Protein AF-A0A7X3VYI8-F1 (afdb_monomer_lite)

Sequence (190 aa):
MIDTLAHEIGHLRQDLINPDQHSAALYDPLLLALLEAQAQQFQRAFWLNIEEFTGEKLLEYPETEVFREWIAQRAFTWFRTAQQDEHALGHLLQWMIVISVPDIAHLEEELRENGSLSAEGSLDFYNYLVGLSPSEASALARQTYARASSDDLADLYNRLVTAASERLTPDLHPNDEGIAALRQVGLLTP

pLDDT: mean 95.29, std 3.97, range [73.0, 98.62]

Secondary structure (DSSP, 8-state):
-HHHHHHHHHHHHHHHH-HHHHHHHTT-HHHHHHHHHHHHHHHHHHHHHHHHHH---SS--B--HHHHHHHHHHHHHHHHHTTT-HHHHHHHHHHHHHHH-GGGHHHHHHHHHHSS--HHHHHHHHHHHHHS-HHHHHHHHHHHHHH--HHHHHHHHHHHHHHHHHTSBTT--GGGPPPGGGHHHHHT--

Foldseek 3Di:
DVLVVQLVVQLVVLCVLAVVLVVLCVPALLSLLLSLLLSLLSSLLVVLVVCVVPVADQQAAALDPVLLCVQLVLLVVLVVCLVPDSNSVSLLLQLLCCCPPPVNVVLVVVCVVQLHAHSVSSVVSSCVQSVDHSVRNSVSSVVSVVPQDPVNSVVSSVSQSVSLSVRHDYPDDPVSGHDPVCNCSNRRRD

Radius of gyration: 15.89 Å; chains: 1; bounding box: 38×37×42 Å

Structure (mmCIF, N/CA/C/O backbone):
data_AF-A0A7X3VYI8-F1
#
_entry.id   AF-A0A7X3VYI8-F1
#
loop_
_atom_site.group_PDB
_atom_site.id
_atom_site.type_symbol
_atom_site.label_atom_id
_atom_site.label_alt_id
_atom_site.label_comp_id
_atom_site.label_asym_id
_atom_site.label_entity_id
_atom_site.label_seq_id
_atom_site.pdbx_PDB_ins_code
_atom_site.Cartn_x
_atom_site.Cartn_y
_atom_site.Cartn_z
_atom_site.occupancy
_atom_site.B_iso_or_equiv
_atom_site.auth_seq_id
_atom_site.auth_comp_id
_atom_site.auth_asym_id
_atom_site.auth_atom_id
_atom_site.pdbx_PDB_model_num
ATOM 1 N N . MET A 1 1 ? 3.467 -13.683 12.161 1.00 73.00 1 MET A N 1
ATOM 2 C CA . MET A 1 1 ? 3.617 -15.025 11.554 1.00 73.00 1 MET A CA 1
ATOM 3 C C . MET A 1 1 ? 2.651 -15.200 10.393 1.00 73.00 1 MET A C 1
ATOM 5 O O . MET A 1 1 ? 3.138 -15.408 9.299 1.00 73.00 1 MET A O 1
ATOM 9 N N . ILE A 1 2 ? 1.330 -15.057 10.589 1.00 87.88 2 ILE A N 1
ATOM 10 C CA . ILE A 1 2 ? 0.362 -15.119 9.471 1.00 87.88 2 ILE A CA 1
ATOM 11 C C . ILE A 1 2 ? 0.526 -13.926 8.520 1.00 87.88 2 ILE A C 1
ATOM 13 O O . ILE A 1 2 ? 0.503 -14.108 7.315 1.00 87.88 2 ILE A O 1
ATOM 17 N N . ASP A 1 3 ? 0.771 -12.731 9.058 1.00 92.00 3 ASP A N 1
ATOM 18 C CA . ASP A 1 3 ? 0.968 -11.527 8.244 1.00 92.00 3 ASP A CA 1
ATOM 19 C C . ASP A 1 3 ? 2.156 -11.644 7.274 1.00 92.00 3 ASP A C 1
ATOM 21 O O . ASP A 1 3 ? 1.996 -11.538 6.063 1.00 92.00 3 ASP A O 1
ATOM 25 N N . THR A 1 4 ? 3.326 -12.010 7.802 1.00 92.38 4 THR A N 1
ATOM 26 C CA . THR A 1 4 ? 4.505 -12.352 6.995 1.00 92.38 4 THR A CA 1
ATOM 27 C C . THR A 1 4 ? 4.206 -13.465 5.992 1.00 92.38 4 THR A C 1
ATOM 29 O O . THR A 1 4 ? 4.615 -13.377 4.848 1.00 92.38 4 THR A O 1
ATOM 32 N N . LEU A 1 5 ? 3.450 -14.500 6.376 1.00 94.94 5 LEU A N 1
ATOM 33 C CA . LEU A 1 5 ? 3.088 -15.573 5.449 1.00 94.94 5 LEU A CA 1
ATOM 34 C C . LEU A 1 5 ? 2.232 -15.066 4.275 1.00 94.94 5 LEU A C 1
ATOM 36 O O . LEU A 1 5 ? 2.446 -15.514 3.155 1.00 94.94 5 LEU A O 1
ATOM 40 N N . ALA A 1 6 ? 1.291 -14.145 4.504 1.00 96.88 6 ALA A N 1
ATOM 41 C CA . ALA A 1 6 ? 0.495 -13.554 3.428 1.00 96.88 6 ALA A CA 1
ATOM 42 C C . ALA A 1 6 ? 1.383 -12.803 2.422 1.00 96.88 6 ALA A C 1
ATOM 44 O O . ALA A 1 6 ? 1.202 -12.956 1.216 1.00 96.88 6 ALA A O 1
ATOM 45 N N . HIS A 1 7 ? 2.384 -12.074 2.917 1.00 97.38 7 HIS A N 1
ATOM 46 C CA . HIS A 1 7 ? 3.396 -11.416 2.093 1.00 97.38 7 HIS A CA 1
ATOM 47 C C . HIS A 1 7 ? 4.229 -12.419 1.268 1.00 97.38 7 HIS A C 1
ATOM 49 O O . HIS A 1 7 ? 4.291 -12.303 0.045 1.00 97.38 7 HIS A O 1
ATOM 55 N N . GLU A 1 8 ? 4.766 -13.474 1.894 1.00 97.62 8 GLU A N 1
ATOM 56 C CA . GLU A 1 8 ? 5.542 -14.516 1.192 1.00 97.62 8 GLU A CA 1
ATOM 57 C C . GLU A 1 8 ? 4.709 -15.296 0.159 1.00 97.62 8 GLU A C 1
ATOM 59 O O . GLU A 1 8 ? 5.215 -15.703 -0.886 1.00 97.62 8 GLU A O 1
ATOM 64 N N . ILE A 1 9 ? 3.411 -15.504 0.411 1.00 97.00 9 ILE A N 1
ATOM 65 C CA . ILE A 1 9 ? 2.496 -16.081 -0.589 1.00 97.00 9 ILE A CA 1
ATOM 66 C C . ILE A 1 9 ? 2.339 -15.130 -1.784 1.00 97.00 9 ILE A C 1
ATOM 68 O O . ILE A 1 9 ? 2.223 -15.596 -2.920 1.00 97.00 9 ILE A O 1
ATOM 72 N N . GLY A 1 10 ? 2.375 -13.816 -1.545 1.00 97.12 10 GLY A N 1
ATOM 73 C CA . GLY A 1 10 ? 2.435 -12.800 -2.591 1.00 97.12 10 GLY A CA 1
ATOM 74 C C . GLY A 1 10 ? 3.631 -13.013 -3.514 1.00 97.12 10 GLY A C 1
ATOM 75 O O . GLY A 1 10 ? 3.431 -13.118 -4.726 1.00 97.12 10 GLY A O 1
ATOM 76 N N . HIS A 1 11 ? 4.832 -13.182 -2.951 1.00 97.12 11 HIS A N 1
ATOM 77 C CA . HIS A 1 11 ? 6.039 -13.531 -3.713 1.00 97.12 11 HIS A CA 1
ATOM 78 C C . HIS A 1 11 ? 5.910 -14.862 -4.450 1.00 97.12 11 HIS A C 1
ATOM 80 O O . HIS A 1 11 ? 6.141 -14.924 -5.655 1.00 97.12 11 HIS A O 1
ATOM 86 N N . LEU A 1 12 ? 5.438 -15.915 -3.778 1.00 96.62 12 LEU A N 1
ATOM 87 C CA . LEU A 1 12 ? 5.223 -17.212 -4.423 1.00 96.62 12 LEU A CA 1
ATOM 88 C C . LEU A 1 12 ? 4.305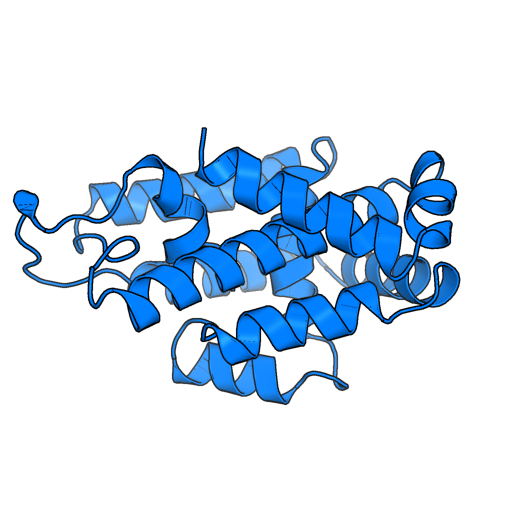 -17.091 -5.650 1.00 96.62 12 LEU A C 1
ATOM 90 O O . LEU A 1 12 ? 4.556 -17.706 -6.685 1.00 96.62 12 LEU A O 1
ATOM 94 N N . ARG A 1 13 ? 3.228 -16.306 -5.554 1.00 95.56 13 ARG A N 1
ATOM 95 C CA . ARG A 1 13 ? 2.310 -16.099 -6.678 1.00 95.56 13 ARG A CA 1
ATOM 96 C C . ARG A 1 13 ? 2.939 -15.254 -7.790 1.00 95.56 13 ARG A C 1
ATOM 98 O O . ARG A 1 13 ? 2.655 -15.536 -8.953 1.00 95.56 13 ARG A O 1
ATOM 105 N N . GLN A 1 14 ? 3.793 -14.280 -7.468 1.00 94.38 14 GLN A N 1
ATOM 106 C CA . GLN A 1 14 ? 4.587 -13.557 -8.473 1.00 94.38 14 GLN A CA 1
ATOM 107 C C . GLN A 1 14 ? 5.457 -14.533 -9.267 1.00 94.38 14 GLN A C 1
ATOM 109 O O . GLN A 1 14 ? 5.367 -14.556 -10.491 1.00 94.38 14 GLN A O 1
ATOM 114 N N . ASP A 1 15 ? 6.202 -15.403 -8.580 1.00 93.62 15 ASP A N 1
ATOM 115 C CA . ASP A 1 15 ? 7.099 -16.380 -9.209 1.00 93.62 15 ASP A CA 1
ATOM 116 C C . ASP A 1 15 ? 6.352 -17.383 -10.100 1.00 93.62 15 ASP A C 1
ATOM 118 O O . ASP A 1 15 ? 6.884 -17.854 -11.105 1.00 93.62 15 ASP A O 1
ATOM 122 N N . LEU A 1 16 ? 5.100 -17.706 -9.764 1.00 94.19 16 LEU A N 1
ATOM 123 C CA . LEU A 1 16 ? 4.258 -18.578 -10.585 1.00 94.19 16 LEU A CA 1
ATOM 124 C C . LEU A 1 16 ? 3.734 -17.894 -11.854 1.00 94.19 16 LEU A C 1
ATOM 126 O O . LEU A 1 16 ? 3.547 -18.567 -12.868 1.00 94.19 16 LEU A O 1
ATOM 130 N N . ILE A 1 17 ? 3.453 -16.590 -11.800 1.00 93.31 17 ILE A N 1
ATOM 131 C CA . ILE A 1 17 ? 2.855 -15.846 -12.920 1.00 93.31 17 ILE A CA 1
ATOM 132 C C . ILE A 1 17 ? 3.934 -15.258 -13.828 1.00 93.31 17 ILE A C 1
ATOM 134 O O . ILE A 1 17 ? 3.779 -15.268 -15.049 1.00 93.31 17 ILE A O 1
ATOM 138 N N . ASN A 1 18 ? 5.018 -14.755 -13.242 1.00 92.38 18 ASN A N 1
ATOM 139 C CA . ASN A 1 18 ? 6.056 -14.009 -13.936 1.00 92.38 18 ASN A CA 1
ATOM 140 C C . ASN A 1 18 ? 7.461 -14.302 -13.371 1.00 92.38 18 ASN A C 1
ATOM 142 O O . ASN A 1 18 ? 8.118 -13.415 -12.820 1.00 92.38 18 ASN A O 1
ATOM 146 N N . PRO A 1 19 ? 7.956 -15.545 -13.523 1.00 90.12 19 PRO A N 1
ATOM 147 C CA . PRO A 1 19 ? 9.238 -15.973 -12.949 1.00 90.12 19 PRO A CA 1
ATOM 148 C C . PRO A 1 19 ? 10.444 -15.163 -13.456 1.00 90.12 19 PRO A C 1
ATOM 150 O O . PRO A 1 19 ? 11.468 -15.046 -12.776 1.00 90.12 19 PRO A O 1
ATOM 153 N N . ASP A 1 20 ? 10.337 -14.577 -14.650 1.00 90.62 20 ASP A N 1
ATOM 154 C CA . ASP A 1 20 ? 11.422 -13.810 -15.262 1.00 90.62 20 ASP A CA 1
ATOM 155 C C . ASP A 1 20 ? 11.630 -12.443 -14.583 1.00 90.62 20 ASP A C 1
ATOM 157 O O . ASP A 1 20 ? 12.745 -11.911 -14.617 1.00 90.62 20 ASP A O 1
ATOM 161 N N . GLN A 1 21 ? 10.605 -11.879 -13.923 1.00 88.12 21 GLN A N 1
ATOM 162 C CA . GLN A 1 21 ? 10.740 -10.628 -13.165 1.00 88.12 21 GLN A CA 1
ATOM 163 C C . GLN A 1 21 ? 11.698 -10.788 -11.978 1.00 88.12 21 GLN A C 1
ATOM 165 O O . GLN A 1 21 ? 12.569 -9.937 -11.791 1.00 88.12 21 GLN A O 1
ATOM 170 N N . HIS A 1 22 ? 11.597 -11.889 -11.224 1.00 88.00 22 HIS A N 1
ATOM 171 C CA . HIS A 1 22 ? 12.481 -12.161 -10.085 1.00 88.00 22 HIS A CA 1
ATOM 172 C C . HIS A 1 22 ? 13.951 -12.233 -10.517 1.00 88.00 22 HIS A C 1
ATOM 174 O O . HIS A 1 22 ? 14.829 -11.608 -9.922 1.00 88.00 22 HIS A O 1
ATOM 180 N N . SER A 1 23 ? 14.218 -12.932 -11.623 1.00 86.94 23 SER A N 1
ATOM 181 C CA . SER A 1 23 ? 15.570 -13.038 -12.185 1.00 86.94 23 SER A CA 1
ATOM 182 C C . SER A 1 23 ? 16.123 -11.678 -12.627 1.00 86.94 23 SER A C 1
ATOM 184 O O . SER A 1 23 ? 17.306 -11.394 -12.434 1.00 86.94 23 SER A O 1
ATOM 186 N N . ALA A 1 24 ? 15.276 -10.820 -13.204 1.00 84.25 24 ALA A N 1
ATOM 187 C CA . ALA A 1 24 ? 15.661 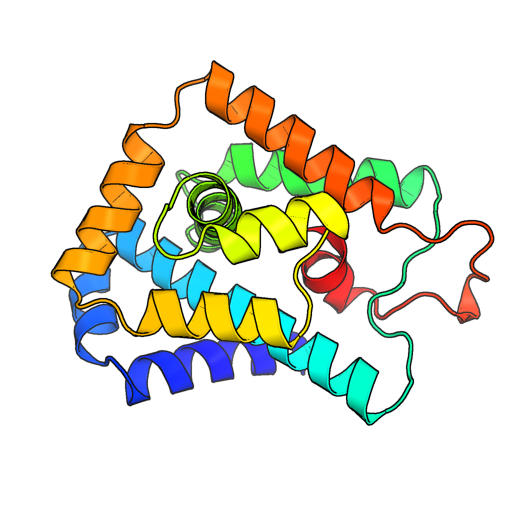-9.474 -13.618 1.00 84.25 24 ALA A CA 1
ATOM 188 C C . ALA A 1 24 ? 15.921 -8.531 -12.425 1.00 84.25 24 ALA A C 1
ATOM 190 O O . ALA A 1 24 ? 16.789 -7.660 -12.514 1.00 84.25 24 ALA A O 1
ATOM 191 N N . ALA A 1 25 ? 15.221 -8.721 -11.303 1.00 87.44 25 ALA A N 1
ATOM 192 C CA . ALA A 1 25 ? 15.347 -7.885 -10.108 1.00 87.44 25 ALA A CA 1
ATOM 193 C C . ALA A 1 25 ? 16.715 -8.000 -9.415 1.00 87.44 25 ALA A C 1
ATOM 195 O O . ALA A 1 25 ? 17.151 -7.047 -8.772 1.00 87.44 25 ALA A O 1
ATOM 196 N N . LEU A 1 26 ? 17.443 -9.110 -9.612 1.00 84.94 26 LEU A N 1
ATOM 197 C CA . LEU A 1 26 ? 18.777 -9.342 -9.030 1.00 84.94 26 LEU A CA 1
ATOM 198 C C . LEU A 1 26 ? 19.797 -8.230 -9.337 1.00 84.94 26 LEU A C 1
ATOM 200 O O . LEU A 1 26 ? 20.784 -8.078 -8.616 1.00 84.94 26 LEU A O 1
ATOM 204 N N . TYR A 1 27 ? 19.574 -7.464 -10.407 1.00 86.44 27 TYR A N 1
ATOM 205 C CA . TYR A 1 27 ? 20.463 -6.389 -10.855 1.00 86.44 27 TYR A CA 1
ATOM 206 C C . TYR A 1 27 ? 19.765 -5.023 -10.954 1.00 86.44 27 TYR A C 1
ATOM 208 O O . TYR A 1 27 ? 20.365 -4.063 -11.444 1.00 86.44 27 TYR A O 1
ATOM 216 N N . ASP A 1 28 ? 18.514 -4.916 -10.499 1.00 91.44 28 ASP A N 1
ATOM 217 C CA . ASP A 1 28 ? 17.703 -3.704 -10.594 1.00 91.44 28 ASP A CA 1
ATOM 218 C C . ASP A 1 28 ? 16.981 -3.414 -9.265 1.00 91.44 28 ASP A C 1
ATOM 220 O O . ASP A 1 28 ? 15.895 -3.943 -9.027 1.00 91.44 28 ASP A O 1
ATOM 224 N N . PRO A 1 29 ? 17.544 -2.540 -8.405 1.00 92.06 29 PRO A N 1
ATOM 225 C CA . PRO A 1 29 ? 16.957 -2.221 -7.101 1.00 92.06 29 PRO A CA 1
ATOM 226 C C . PRO A 1 29 ? 15.532 -1.655 -7.171 1.00 92.06 29 PRO A C 1
ATOM 228 O O . PRO A 1 29 ? 14.746 -1.856 -6.250 1.00 92.06 29 PRO A O 1
ATOM 231 N N . LEU A 1 30 ? 15.181 -0.954 -8.255 1.00 94.62 30 LEU A N 1
ATOM 232 C CA . LEU A 1 30 ? 13.831 -0.411 -8.424 1.00 94.62 30 LEU A CA 1
ATOM 233 C C . LEU A 1 30 ? 12.832 -1.508 -8.787 1.00 94.62 30 LEU A C 1
ATOM 235 O O . LEU A 1 30 ? 11.690 -1.463 -8.342 1.00 94.62 30 LEU A O 1
ATOM 239 N N . LEU A 1 31 ? 13.266 -2.500 -9.568 1.00 95.56 31 LEU A N 1
ATOM 240 C CA . LEU A 1 31 ? 12.449 -3.679 -9.832 1.00 95.56 31 LEU A CA 1
ATOM 241 C C . LEU A 1 31 ? 12.303 -4.537 -8.571 1.00 95.56 31 LEU A C 1
ATOM 243 O O . LEU A 1 31 ? 11.209 -5.020 -8.315 1.00 95.56 31 LEU A O 1
ATOM 247 N N . LEU A 1 32 ? 13.352 -4.664 -7.750 1.00 96.06 32 LEU A N 1
ATOM 248 C CA . LEU A 1 32 ? 13.262 -5.351 -6.457 1.00 96.06 32 LEU A CA 1
ATOM 249 C C . LEU A 1 32 ? 12.209 -4.700 -5.547 1.00 96.06 32 LEU A C 1
ATOM 251 O O . LEU A 1 32 ? 11.313 -5.381 -5.062 1.00 96.06 32 LEU A O 1
ATOM 255 N N . ALA A 1 33 ? 12.238 -3.374 -5.405 1.00 97.44 33 ALA A N 1
ATOM 256 C CA . ALA A 1 33 ? 11.209 -2.653 -4.658 1.00 97.44 33 ALA A CA 1
ATOM 257 C C . ALA A 1 33 ? 9.803 -2.780 -5.277 1.00 97.44 33 ALA A C 1
ATOM 259 O O . ALA A 1 33 ? 8.803 -2.729 -4.565 1.00 97.44 33 ALA A O 1
ATOM 260 N N . LEU A 1 34 ? 9.693 -2.969 -6.596 1.00 97.88 34 LEU A N 1
ATOM 261 C CA . LEU A 1 34 ? 8.406 -3.246 -7.235 1.00 97.88 34 LEU A CA 1
ATOM 262 C C . LEU A 1 34 ? 7.883 -4.658 -6.909 1.00 97.88 34 LEU A C 1
ATOM 264 O O . LEU A 1 34 ? 6.676 -4.830 -6.761 1.00 97.88 34 LEU A O 1
ATOM 268 N N . LEU A 1 35 ? 8.756 -5.659 -6.758 1.00 97.44 35 LEU A N 1
ATOM 269 C CA . LEU A 1 35 ? 8.353 -6.995 -6.290 1.00 97.44 35 LEU A CA 1
ATOM 270 C C . LEU A 1 35 ? 7.852 -6.953 -4.840 1.00 97.44 35 LEU A C 1
ATOM 272 O O . LEU A 1 35 ? 6.846 -7.585 -4.507 1.00 97.44 35 LEU A O 1
ATOM 276 N N . GLU A 1 36 ? 8.494 -6.142 -3.998 1.00 98.19 36 GLU A N 1
ATOM 277 C CA . GLU A 1 36 ? 8.013 -5.850 -2.644 1.00 98.19 36 GLU A CA 1
ATOM 278 C C . GLU A 1 36 ? 6.638 -5.180 -2.664 1.00 98.19 36 GLU A C 1
ATOM 280 O O . GLU A 1 36 ? 5.717 -5.624 -1.979 1.00 98.19 36 GLU A O 1
ATOM 285 N N . ALA A 1 37 ? 6.462 -4.163 -3.513 1.00 98.19 37 ALA A N 1
ATOM 286 C CA . ALA A 1 37 ? 5.179 -3.499 -3.722 1.00 98.19 37 ALA A CA 1
ATOM 287 C C . ALA A 1 37 ? 4.071 -4.490 -4.109 1.00 98.19 37 ALA A C 1
ATOM 289 O O . ALA A 1 37 ? 2.980 -4.467 -3.542 1.00 98.19 37 ALA A O 1
ATOM 290 N N . GLN A 1 38 ? 4.356 -5.397 -5.044 1.00 98.19 38 GLN A N 1
ATOM 291 C CA . GLN A 1 38 ? 3.427 -6.450 -5.439 1.00 98.19 38 GLN A CA 1
ATOM 292 C C . GLN A 1 38 ? 3.061 -7.356 -4.243 1.00 98.19 38 GLN A C 1
ATOM 294 O O . GLN A 1 38 ? 1.886 -7.663 -4.041 1.00 98.19 38 GLN A O 1
ATOM 299 N N . ALA A 1 39 ? 4.031 -7.790 -3.433 1.00 98.25 39 ALA A N 1
ATOM 300 C CA . ALA A 1 39 ? 3.781 -8.705 -2.314 1.00 98.25 39 ALA A CA 1
ATOM 301 C C . ALA A 1 39 ? 2.994 -8.022 -1.188 1.00 98.25 39 ALA A C 1
ATOM 303 O O . ALA A 1 39 ? 2.049 -8.596 -0.646 1.00 98.25 39 ALA A O 1
ATOM 304 N N . GLN A 1 40 ? 3.326 -6.765 -0.895 1.00 98.31 40 GLN A N 1
ATOM 305 C CA . GLN A 1 40 ? 2.608 -5.905 0.046 1.00 98.31 40 GLN A CA 1
ATOM 306 C C . GLN A 1 40 ? 1.153 -5.672 -0.393 1.00 98.31 40 GLN A C 1
ATOM 308 O O . GLN A 1 40 ? 0.245 -5.712 0.441 1.00 98.31 40 GLN A O 1
ATOM 313 N N . GLN A 1 41 ? 0.904 -5.501 -1.695 1.00 98.19 41 GLN A N 1
ATOM 314 C CA . GLN A 1 41 ? -0.453 -5.303 -2.200 1.00 98.19 41 GLN A CA 1
ATOM 315 C C . GLN A 1 41 ? -1.281 -6.591 -2.187 1.00 98.19 41 GLN A C 1
ATOM 317 O O . GLN A 1 41 ? -2.460 -6.574 -1.824 1.00 98.19 41 GLN A O 1
ATOM 322 N N . PHE A 1 42 ? -0.659 -7.734 -2.488 1.00 98.44 42 PHE A N 1
ATOM 323 C CA . PHE A 1 42 ? -1.297 -9.034 -2.287 1.00 98.44 42 PHE A CA 1
ATOM 324 C C . PHE A 1 42 ? -1.635 -9.277 -0.809 1.00 98.44 42 PHE A C 1
ATOM 326 O O . PHE A 1 42 ? -2.741 -9.709 -0.493 1.00 98.44 42 PHE A O 1
ATOM 333 N N . GLN A 1 43 ? -0.710 -8.965 0.101 1.00 98.44 43 GLN A N 1
ATOM 334 C CA . GLN A 1 43 ? -0.915 -9.058 1.547 1.00 98.44 43 GLN A CA 1
ATOM 335 C C . GLN A 1 43 ? -2.110 -8.207 2.004 1.00 98.44 43 GLN A C 1
ATOM 337 O O . GLN A 1 43 ? -2.920 -8.678 2.804 1.00 98.44 43 GLN A O 1
ATOM 342 N N . ARG A 1 44 ? -2.269 -6.987 1.472 1.00 98.00 44 ARG A N 1
ATOM 343 C CA . ARG A 1 44 ? -3.459 -6.159 1.720 1.00 98.00 44 ARG A CA 1
ATOM 344 C C . ARG A 1 44 ? -4.732 -6.816 1.211 1.00 98.00 44 ARG A C 1
ATOM 346 O O . ARG A 1 44 ? -5.671 -6.979 1.989 1.00 98.00 44 ARG A O 1
ATOM 353 N N . ALA A 1 45 ? -4.747 -7.236 -0.052 1.00 98.25 45 ALA A N 1
ATOM 354 C CA . ALA A 1 45 ? -5.902 -7.907 -0.638 1.00 98.25 45 ALA A CA 1
ATOM 355 C C . ALA A 1 45 ? -6.302 -9.149 0.177 1.00 98.25 45 ALA A C 1
ATOM 357 O O . ALA A 1 45 ? -7.485 -9.366 0.430 1.00 98.25 45 ALA A O 1
ATOM 358 N N . PHE A 1 46 ? -5.325 -9.933 0.640 1.00 98.19 46 PHE A N 1
ATOM 359 C CA . PHE A 1 46 ? -5.547 -11.095 1.495 1.00 98.19 46 PHE A CA 1
ATOM 360 C C . PHE A 1 46 ? -6.287 -10.721 2.783 1.00 98.19 46 PHE A C 1
ATOM 362 O O . PHE A 1 46 ? -7.324 -11.312 3.072 1.00 98.19 46 PHE A O 1
ATOM 369 N N . TRP A 1 47 ? -5.795 -9.740 3.545 1.00 98.25 47 TRP A N 1
ATOM 370 C CA . TRP A 1 47 ? -6.407 -9.382 4.826 1.00 98.25 47 TRP A CA 1
ATOM 371 C C . TRP A 1 47 ? -7.795 -8.761 4.676 1.00 98.25 47 TRP A C 1
ATOM 373 O O . TRP A 1 47 ? -8.685 -9.130 5.440 1.00 98.25 47 TRP A O 1
ATOM 383 N N . LEU A 1 48 ? -8.007 -7.925 3.656 1.00 98.06 48 LEU A N 1
ATOM 384 C CA . LEU A 1 48 ? -9.333 -7.381 3.348 1.00 98.06 48 LEU A CA 1
ATOM 385 C C . LEU A 1 48 ? -10.329 -8.498 2.999 1.00 98.06 48 LEU A C 1
ATOM 387 O O . LEU A 1 48 ? -11.432 -8.529 3.533 1.00 98.06 48 LEU A O 1
ATOM 391 N N . ASN A 1 49 ? -9.919 -9.487 2.193 1.00 97.94 49 ASN A N 1
ATOM 392 C CA . ASN A 1 49 ? -10.761 -10.652 1.895 1.00 97.94 49 ASN A CA 1
ATOM 393 C C . ASN A 1 49 ? -11.081 -11.484 3.152 1.00 97.94 49 ASN A C 1
ATOM 395 O O . ASN A 1 49 ? -12.167 -12.052 3.253 1.00 97.94 49 ASN A O 1
ATOM 399 N N . ILE A 1 50 ? -10.154 -11.590 4.112 1.00 97.88 50 ILE A N 1
ATOM 400 C CA . ILE A 1 50 ? -10.419 -12.286 5.379 1.00 97.88 50 ILE A CA 1
ATOM 401 C C . ILE A 1 50 ? -11.447 -11.519 6.219 1.00 97.88 50 ILE A C 1
ATOM 403 O O . ILE A 1 50 ? -12.362 -12.150 6.752 1.00 97.88 50 ILE A O 1
ATOM 407 N N . GLU A 1 51 ? -11.339 -10.194 6.330 1.00 96.94 51 GLU A N 1
ATOM 408 C CA . GLU A 1 51 ? -12.356 -9.375 7.007 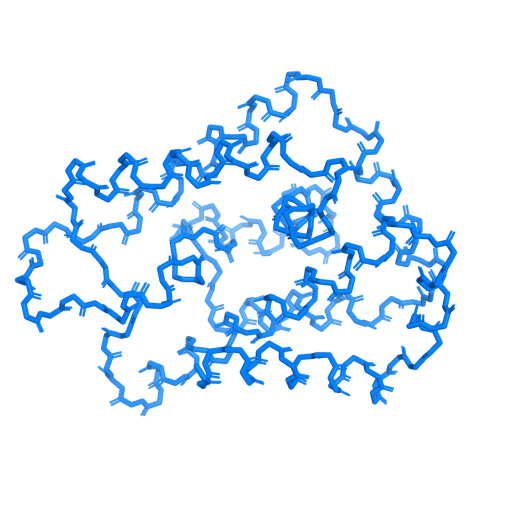1.00 96.94 51 GLU A CA 1
ATOM 409 C C . GLU A 1 51 ? -13.726 -9.517 6.340 1.00 96.94 51 GLU A C 1
ATOM 411 O O . GLU A 1 51 ? -14.709 -9.801 7.019 1.00 96.94 51 GLU A O 1
ATOM 416 N N . GLU A 1 52 ? -13.794 -9.419 5.010 1.00 96.44 52 GLU A N 1
ATOM 417 C CA . GLU A 1 52 ? -15.041 -9.583 4.252 1.00 96.44 52 GLU A CA 1
ATOM 418 C C . GLU A 1 52 ? -15.660 -10.974 4.442 1.00 96.44 52 GLU A C 1
ATOM 420 O O . GLU A 1 52 ? -16.872 -11.107 4.619 1.00 96.44 52 GLU A O 1
ATOM 425 N N . PHE A 1 53 ? -14.834 -12.024 4.437 1.00 97.38 53 PHE A N 1
ATOM 426 C CA . PHE A 1 53 ? -15.295 -13.401 4.600 1.00 97.38 53 PHE A CA 1
ATOM 427 C C . PHE A 1 53 ? -15.783 -13.703 6.022 1.00 97.38 53 PHE A C 1
ATOM 429 O O . PHE A 1 53 ? -16.743 -14.455 6.204 1.00 97.38 53 PHE A O 1
ATOM 436 N N . THR A 1 54 ? -15.103 -13.164 7.035 1.00 96.94 54 THR A N 1
ATOM 437 C CA . THR A 1 54 ? -15.375 -13.478 8.448 1.00 96.94 54 THR A CA 1
ATOM 438 C C . THR A 1 54 ? -16.349 -12.506 9.110 1.00 96.94 54 THR A C 1
ATOM 440 O O . THR A 1 54 ? -17.023 -12.886 10.065 1.00 96.94 54 THR A O 1
ATOM 443 N N . GLY A 1 55 ? -16.439 -11.274 8.608 1.00 95.38 55 GLY A N 1
ATOM 444 C CA . GLY A 1 55 ? -17.125 -10.157 9.255 1.00 95.38 55 GLY A CA 1
ATOM 445 C C . GLY A 1 55 ? -16.342 -9.525 10.413 1.00 95.38 55 GLY A C 1
ATOM 446 O O . GLY A 1 55 ? -16.859 -8.607 11.049 1.00 95.38 55 GLY A O 1
ATOM 447 N N . GLU A 1 56 ? -15.128 -10.002 10.700 1.00 95.12 56 GLU A N 1
ATOM 448 C CA . GLU A 1 56 ? -14.268 -9.476 11.764 1.00 95.12 56 GLU A CA 1
ATOM 449 C C . GLU A 1 56 ? -13.585 -8.171 11.334 1.00 95.12 56 GLU A C 1
ATOM 451 O O . GLU A 1 56 ? -13.258 -7.987 10.162 1.00 95.12 56 GLU A O 1
ATOM 456 N N . LYS A 1 57 ? -13.334 -7.278 12.299 1.00 94.69 57 LYS A N 1
ATOM 457 C CA . LYS A 1 57 ? -12.668 -5.979 12.099 1.00 94.69 57 LYS A CA 1
ATOM 458 C C . LYS A 1 57 ? -11.186 -6.070 12.467 1.00 94.69 57 LYS A C 1
ATOM 460 O O . LYS A 1 57 ? -10.755 -5.676 13.544 1.00 94.69 57 LYS A O 1
ATOM 465 N N . LEU A 1 58 ? -10.397 -6.670 11.586 1.00 96.56 58 LEU A N 1
ATOM 466 C CA . LEU A 1 58 ? -8.962 -6.906 11.753 1.00 96.56 58 LEU A CA 1
ATOM 467 C C . LEU A 1 58 ? -8.088 -5.681 11.435 1.00 96.56 58 LEU A C 1
ATOM 469 O O . LEU A 1 58 ? -6.950 -5.633 11.912 1.00 96.56 58 LEU A O 1
ATOM 473 N N . LEU A 1 59 ? -8.589 -4.732 10.640 1.00 97.12 59 LEU A N 1
ATOM 474 C CA . LEU A 1 59 ? -7.866 -3.579 10.088 1.00 97.12 59 LEU A CA 1
ATOM 475 C C . LEU A 1 59 ? -8.458 -2.221 10.516 1.00 97.12 59 LEU A C 1
ATOM 477 O O . LEU A 1 59 ? -8.026 -1.186 10.005 1.00 97.12 59 LEU A O 1
ATOM 481 N N . GLU A 1 60 ? -9.416 -2.201 11.448 1.00 97.19 60 GLU A N 1
ATOM 482 C CA . GLU A 1 60 ? -9.970 -0.965 12.022 1.00 97.19 60 GLU A CA 1
ATOM 483 C C . GLU A 1 60 ? -9.142 -0.502 13.228 1.00 97.19 60 GLU A C 1
ATOM 485 O O . GLU A 1 60 ? -8.754 -1.298 14.081 1.00 97.19 60 GLU A O 1
ATOM 490 N N . TYR A 1 61 ? -8.853 0.797 13.320 1.00 97.94 61 TYR A N 1
ATOM 491 C CA . TYR A 1 61 ? -8.003 1.352 14.378 1.00 97.94 61 TYR A CA 1
ATOM 492 C C . TYR A 1 61 ? -8.585 2.657 14.926 1.00 97.94 61 TYR A C 1
ATOM 494 O O . TYR A 1 61 ? -9.150 3.435 14.157 1.00 97.94 61 TYR A O 1
ATOM 502 N N . PRO A 1 62 ? -8.443 2.936 16.234 1.00 97.69 62 PRO A N 1
ATOM 503 C CA . PRO A 1 62 ? -9.120 4.059 16.865 1.00 97.69 62 PRO A CA 1
ATOM 504 C C . PRO A 1 62 ? -8.511 5.408 16.468 1.00 97.69 62 PRO A C 1
ATOM 506 O O . PRO A 1 62 ? -7.288 5.584 16.425 1.00 97.69 62 PRO A O 1
ATOM 509 N N . GLU A 1 63 ? -9.377 6.400 16.271 1.00 97.81 63 GLU A N 1
ATOM 510 C CA . GLU A 1 63 ? -8.998 7.790 16.018 1.00 97.81 63 GLU A CA 1
ATOM 511 C C . GLU A 1 63 ? -8.435 8.451 17.283 1.00 97.81 63 GLU A C 1
ATOM 513 O O . GLU A 1 63 ? -9.120 9.130 18.046 1.00 97.81 63 GLU A O 1
ATOM 518 N N . THR A 1 64 ? -7.143 8.242 17.514 1.00 96.75 64 THR A N 1
ATOM 519 C CA . THR A 1 64 ? -6.407 8.822 18.641 1.00 96.75 64 THR A CA 1
ATOM 520 C C . THR A 1 64 ? -5.129 9.490 18.160 1.00 96.75 64 THR A C 1
ATOM 522 O O . THR A 1 64 ? -4.579 9.125 17.119 1.00 96.75 64 THR A O 1
ATOM 525 N N . GLU A 1 65 ? -4.605 10.427 18.953 1.00 97.25 65 GLU A N 1
ATOM 526 C CA . GLU A 1 65 ? -3.325 11.081 18.653 1.00 97.25 65 GLU A CA 1
ATOM 527 C C . GLU A 1 65 ? -2.189 10.062 18.483 1.00 97.25 65 GLU A C 1
ATOM 529 O O . GLU A 1 65 ? -1.379 10.186 17.575 1.00 97.25 65 GLU A O 1
ATOM 534 N N . VAL A 1 66 ? -2.194 8.982 19.273 1.00 96.44 66 VAL A N 1
ATOM 535 C CA . VAL A 1 66 ? -1.195 7.906 19.182 1.00 96.44 66 VAL A CA 1
ATOM 536 C C . VAL A 1 66 ? -1.179 7.263 17.793 1.00 96.44 66 VAL A C 1
ATOM 538 O O . VAL A 1 66 ? -0.108 7.004 17.246 1.00 96.44 66 VAL A O 1
ATOM 541 N N . PHE A 1 67 ? -2.349 7.013 17.199 1.00 97.75 67 PHE A N 1
ATOM 542 C CA . PHE A 1 67 ? -2.430 6.445 15.853 1.00 97.75 67 PHE A CA 1
ATOM 543 C C . PHE A 1 67 ? -2.075 7.461 14.765 1.00 97.75 67 PHE A C 1
ATOM 545 O O . PHE A 1 67 ? -1.407 7.096 13.798 1.00 97.75 67 PHE A O 1
ATOM 552 N N . ARG A 1 68 ? -2.437 8.736 14.942 1.00 98.31 68 ARG A N 1
ATOM 553 C CA . ARG A 1 68 ? -2.044 9.821 14.027 1.00 98.31 68 ARG A CA 1
ATOM 554 C C . ARG A 1 68 ? -0.526 10.014 14.000 1.00 98.31 68 ARG A C 1
ATOM 556 O O . ARG A 1 68 ? 0.073 10.045 12.924 1.00 98.31 68 ARG A O 1
ATOM 563 N N . GLU A 1 69 ? 0.110 10.053 15.169 1.00 98.25 69 GLU A N 1
ATOM 564 C CA . GLU A 1 69 ? 1.568 10.105 15.308 1.00 98.25 69 GLU A CA 1
ATOM 565 C C . GLU A 1 69 ? 2.231 8.855 14.717 1.00 98.25 69 GLU A C 1
ATOM 567 O O . GLU A 1 69 ? 3.228 8.967 14.002 1.00 98.25 69 GLU A O 1
ATOM 572 N N . TRP A 1 70 ? 1.661 7.667 14.958 1.00 98.25 70 TRP A N 1
ATOM 573 C CA . TRP A 1 70 ? 2.172 6.416 14.397 1.00 98.25 70 TRP A CA 1
ATOM 574 C C . TRP A 1 70 ? 2.137 6.415 12.862 1.00 98.25 70 TRP A C 1
ATOM 576 O O . TRP A 1 70 ? 3.137 6.046 12.241 1.00 98.25 70 TRP A O 1
ATOM 586 N N . ILE A 1 71 ? 1.033 6.866 12.252 1.00 98.62 71 ILE A 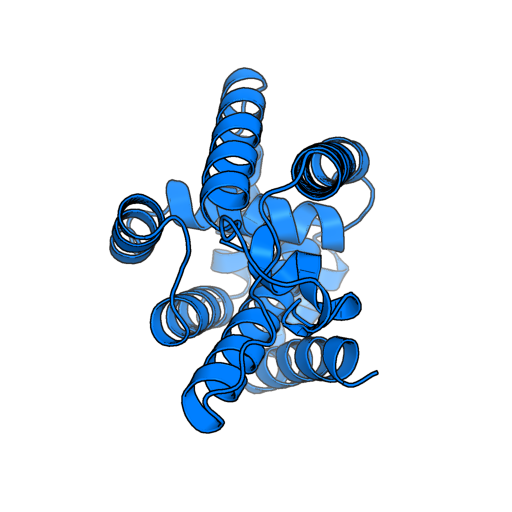N 1
ATOM 587 C CA . ILE A 1 71 ? 0.883 7.014 10.794 1.00 98.62 71 ILE A CA 1
ATOM 588 C C . ILE A 1 71 ? 1.965 7.948 10.252 1.00 98.62 71 ILE A C 1
ATOM 590 O O . ILE A 1 71 ? 2.740 7.552 9.379 1.00 98.62 71 ILE A O 1
ATOM 594 N N . ALA A 1 72 ? 2.064 9.161 10.805 1.00 98.31 72 ALA A N 1
ATOM 595 C CA . ALA A 1 72 ? 3.021 10.166 10.353 1.00 98.31 72 ALA A CA 1
ATOM 596 C C . ALA A 1 72 ? 4.471 9.676 10.498 1.00 98.31 72 ALA A C 1
ATOM 598 O O . ALA A 1 72 ? 5.268 9.783 9.565 1.00 98.31 72 ALA A O 1
ATOM 599 N N . GLN A 1 73 ? 4.816 9.072 11.639 1.00 98.12 73 GLN A N 1
ATOM 600 C CA . GLN A 1 73 ? 6.157 8.549 11.889 1.00 98.12 73 GLN A CA 1
ATOM 601 C C . GLN A 1 73 ? 6.504 7.386 10.954 1.00 98.12 73 GLN A C 1
ATOM 603 O O . GLN A 1 73 ? 7.637 7.303 10.464 1.00 98.12 73 GLN A O 1
ATOM 608 N N . ARG A 1 74 ? 5.556 6.475 10.706 1.00 97.69 74 ARG A N 1
ATOM 609 C CA . ARG A 1 74 ? 5.777 5.330 9.821 1.00 97.69 74 ARG A CA 1
ATOM 610 C C . ARG A 1 74 ? 5.944 5.781 8.375 1.00 97.69 74 ARG A C 1
ATOM 612 O O . ARG A 1 74 ? 6.934 5.394 7.759 1.00 97.69 74 ARG A O 1
ATOM 619 N N . ALA A 1 75 ? 5.060 6.652 7.890 1.00 97.44 75 ALA A N 1
ATOM 620 C CA . ALA A 1 75 ? 5.182 7.267 6.574 1.00 97.44 75 ALA A CA 1
ATOM 621 C C . ALA A 1 75 ? 6.535 7.977 6.437 1.00 97.44 75 ALA A C 1
ATOM 623 O O . ALA A 1 75 ? 7.309 7.662 5.539 1.00 97.44 75 ALA A O 1
ATOM 624 N N . PHE A 1 76 ? 6.891 8.848 7.387 1.00 97.44 76 PHE A N 1
ATOM 625 C CA . PHE A 1 76 ? 8.168 9.565 7.375 1.00 97.44 76 PHE A CA 1
ATOM 626 C C . PHE A 1 76 ? 9.371 8.615 7.328 1.00 97.44 76 PHE A C 1
ATOM 628 O O . PHE A 1 76 ? 10.343 8.878 6.621 1.00 97.44 76 PHE A O 1
ATOM 635 N N . THR A 1 77 ? 9.302 7.491 8.047 1.00 97.38 77 THR A N 1
ATOM 636 C CA . THR A 1 77 ? 10.352 6.466 8.022 1.00 97.38 77 THR A CA 1
ATOM 637 C C . THR A 1 77 ? 10.553 5.916 6.615 1.00 97.38 77 THR A C 1
ATOM 639 O O . THR A 1 77 ? 11.700 5.870 6.177 1.00 97.38 77 THR A O 1
ATOM 642 N N . TRP A 1 78 ? 9.479 5.591 5.886 1.00 96.50 78 TRP A N 1
ATOM 643 C CA . TRP A 1 78 ? 9.583 5.116 4.504 1.00 96.50 78 TRP A CA 1
ATOM 644 C C . TRP A 1 78 ? 10.303 6.118 3.603 1.00 96.50 78 TRP A C 1
ATOM 646 O O . TRP A 1 78 ? 11.274 5.756 2.945 1.00 96.50 78 TRP A O 1
ATOM 656 N N . PHE A 1 79 ? 9.919 7.398 3.645 1.00 95.12 79 PHE A N 1
ATOM 657 C CA . PHE A 1 79 ? 10.601 8.450 2.874 1.00 95.12 79 PHE A CA 1
ATOM 658 C C . PHE A 1 79 ? 12.085 8.579 3.235 1.00 95.12 79 PHE A C 1
ATOM 660 O O . PHE A 1 79 ? 12.916 8.869 2.376 1.00 95.12 79 PHE A O 1
ATOM 667 N N . ARG A 1 80 ? 12.441 8.345 4.502 1.00 95.81 80 ARG A N 1
ATOM 668 C CA . ARG A 1 80 ? 13.823 8.457 4.978 1.00 95.81 80 ARG A CA 1
ATOM 669 C C . ARG A 1 80 ? 14.693 7.256 4.604 1.00 95.81 80 ARG A C 1
ATOM 671 O O . ARG A 1 80 ? 15.909 7.423 4.511 1.00 95.81 80 ARG A O 1
ATOM 678 N N . THR A 1 81 ? 14.109 6.066 4.446 1.00 95.88 81 THR A N 1
ATOM 679 C CA . THR A 1 81 ? 14.851 4.814 4.211 1.00 95.88 81 THR A CA 1
ATOM 680 C C . THR A 1 81 ? 14.690 4.234 2.811 1.00 95.88 81 THR A C 1
ATOM 682 O O . THR A 1 81 ? 15.460 3.347 2.468 1.00 95.88 81 THR A O 1
ATOM 685 N N . ALA A 1 82 ? 13.805 4.764 1.962 1.00 93.69 82 ALA A N 1
ATOM 686 C CA . ALA A 1 82 ? 13.525 4.226 0.624 1.00 93.69 82 ALA A CA 1
ATOM 687 C C . ALA A 1 82 ? 14.751 4.068 -0.301 1.00 93.69 82 ALA A C 1
ATOM 689 O O . ALA A 1 82 ? 14.742 3.249 -1.208 1.00 93.69 82 ALA A O 1
ATOM 690 N N . GLN A 1 83 ? 15.841 4.811 -0.090 1.00 90.94 83 GLN A N 1
ATOM 691 C CA . GLN A 1 83 ? 17.073 4.615 -0.875 1.00 90.94 83 GLN A CA 1
ATOM 692 C C . GLN A 1 83 ? 17.917 3.408 -0.428 1.00 90.94 83 GLN A C 1
ATOM 694 O O . GLN A 1 83 ? 18.888 3.063 -1.097 1.00 90.94 83 GLN A O 1
ATOM 699 N N . GLN A 1 84 ? 17.608 2.823 0.729 1.00 93.75 84 GLN A N 1
ATOM 700 C CA . GLN A 1 84 ? 18.401 1.790 1.404 1.00 93.75 84 GLN A CA 1
ATOM 701 C C . GLN A 1 84 ? 17.592 0.530 1.731 1.00 93.75 84 GLN A C 1
ATOM 703 O O . GLN A 1 84 ? 18.184 -0.452 2.164 1.00 93.75 84 GLN A O 1
ATOM 708 N N . ASP A 1 85 ? 16.271 0.586 1.576 1.00 96.56 85 ASP A N 1
ATOM 709 C CA . ASP A 1 85 ? 15.323 -0.438 1.999 1.00 96.56 85 ASP A CA 1
ATOM 710 C C . ASP A 1 85 ? 14.263 -0.601 0.902 1.00 96.56 85 ASP A C 1
ATOM 712 O O . ASP A 1 85 ? 13.438 0.290 0.666 1.00 96.56 85 ASP A O 1
ATOM 716 N N . GLU A 1 86 ? 14.327 -1.734 0.207 1.00 96.50 86 GLU A N 1
ATOM 717 C CA . GLU A 1 86 ? 13.423 -2.114 -0.873 1.00 96.50 86 GLU A CA 1
ATOM 718 C C . GLU A 1 86 ? 11.970 -2.223 -0.411 1.00 96.50 86 GLU A C 1
ATOM 720 O O . GLU A 1 86 ? 11.076 -1.864 -1.175 1.00 96.50 86 GLU A O 1
ATOM 725 N N . HIS A 1 87 ? 11.716 -2.618 0.840 1.00 97.12 87 HIS A N 1
ATOM 726 C CA . HIS A 1 87 ? 10.359 -2.707 1.371 1.00 97.12 87 HIS A CA 1
ATOM 727 C C . HIS A 1 87 ? 9.776 -1.309 1.572 1.00 97.12 87 HIS A C 1
ATOM 729 O O . HIS A 1 87 ? 8.632 -1.046 1.191 1.00 97.12 87 HIS A O 1
ATOM 735 N N . ALA A 1 88 ? 10.569 -0.394 2.142 1.00 97.44 88 ALA A N 1
ATOM 736 C CA . ALA A 1 88 ? 10.182 1.005 2.302 1.00 97.44 88 ALA A CA 1
ATOM 737 C C . ALA A 1 88 ? 9.930 1.677 0.945 1.00 97.44 88 ALA A C 1
ATOM 739 O O . ALA A 1 88 ? 8.944 2.398 0.784 1.00 97.44 88 ALA A O 1
ATOM 740 N N . LEU A 1 89 ? 10.790 1.415 -0.042 1.00 97.19 89 LEU A N 1
ATOM 741 C CA . LEU A 1 89 ? 10.588 1.911 -1.398 1.00 97.19 89 LEU A CA 1
ATOM 742 C C . LEU A 1 89 ? 9.364 1.279 -2.066 1.00 97.19 89 LEU A C 1
ATOM 744 O O . LEU A 1 89 ? 8.631 1.991 -2.745 1.00 97.19 89 LEU A O 1
ATOM 748 N N . GLY A 1 90 ? 9.104 -0.009 -1.841 1.00 98.00 90 GLY A N 1
ATOM 749 C CA . GLY A 1 90 ? 7.921 -0.705 -2.341 1.00 98.00 90 GLY A CA 1
ATOM 750 C C . GLY A 1 90 ? 6.623 -0.061 -1.861 1.00 98.00 90 GLY A C 1
ATOM 751 O O . GLY A 1 90 ? 5.721 0.182 -2.663 1.00 98.00 90 GLY A O 1
ATOM 752 N N . HIS A 1 91 ? 6.550 0.340 -0.591 1.00 97.56 91 HIS A N 1
ATOM 753 C CA . HIS A 1 91 ? 5.400 1.088 -0.080 1.00 97.56 91 HIS A CA 1
ATOM 754 C C . HIS A 1 91 ? 5.197 2.424 -0.797 1.00 97.56 91 HIS A C 1
ATOM 756 O O . HIS A 1 91 ? 4.077 2.751 -1.187 1.00 97.56 91 HIS A O 1
ATOM 762 N N . LEU A 1 92 ? 6.268 3.190 -1.013 1.00 96.81 92 LEU A N 1
ATOM 763 C CA . LEU A 1 92 ? 6.167 4.469 -1.719 1.00 96.81 92 LEU A CA 1
ATOM 764 C C . LEU A 1 92 ? 5.824 4.285 -3.200 1.00 96.81 92 LEU A C 1
ATOM 766 O O . LEU A 1 92 ? 5.006 5.036 -3.729 1.00 96.81 92 LEU A O 1
ATOM 770 N N . LEU A 1 93 ? 6.408 3.281 -3.860 1.00 97.38 93 LEU A N 1
ATOM 771 C CA . LEU A 1 93 ? 6.132 2.976 -5.260 1.00 97.38 93 LEU A CA 1
ATOM 772 C C . LEU A 1 93 ? 4.657 2.643 -5.478 1.00 97.38 93 LEU A C 1
ATOM 774 O O . LEU A 1 93 ? 4.102 3.113 -6.463 1.00 97.38 93 LEU A O 1
ATOM 778 N N . GLN A 1 94 ? 4.001 1.917 -4.569 1.00 97.38 94 GLN A N 1
ATOM 779 C CA . GLN A 1 94 ? 2.561 1.642 -4.680 1.00 97.38 94 GLN A CA 1
ATOM 780 C C . GLN A 1 94 ? 1.739 2.929 -4.752 1.00 97.38 94 GLN A C 1
ATOM 782 O O . GLN A 1 94 ? 0.951 3.094 -5.681 1.00 97.38 94 GLN A O 1
ATOM 787 N N . TRP A 1 95 ? 1.977 3.868 -3.831 1.00 97.69 95 TRP A N 1
ATOM 788 C CA . TRP A 1 95 ? 1.299 5.166 -3.834 1.00 97.69 95 TRP A CA 1
ATOM 789 C C . TRP A 1 95 ? 1.620 5.989 -5.085 1.00 97.69 95 TRP A C 1
ATOM 791 O O . TRP A 1 95 ? 0.723 6.543 -5.714 1.00 97.69 95 TRP A O 1
ATOM 801 N N . MET A 1 96 ? 2.891 6.054 -5.486 1.00 96.69 96 MET A N 1
ATOM 802 C CA . MET A 1 96 ? 3.273 6.792 -6.691 1.00 96.69 96 MET A CA 1
ATOM 803 C C . MET A 1 96 ? 2.629 6.199 -7.948 1.00 96.69 96 MET A C 1
ATOM 805 O O . MET A 1 96 ? 2.188 6.943 -8.821 1.00 96.69 96 MET A O 1
ATOM 809 N N . ILE A 1 97 ? 2.582 4.871 -8.057 1.00 97.38 97 ILE A N 1
ATOM 810 C CA . ILE A 1 97 ? 2.026 4.169 -9.214 1.00 97.38 97 ILE A CA 1
ATOM 811 C C . ILE A 1 97 ? 0.512 4.362 -9.273 1.00 97.38 97 ILE A C 1
ATOM 813 O O . ILE A 1 97 ? 0.023 4.816 -10.305 1.00 97.38 97 ILE A O 1
ATOM 817 N N . VAL A 1 98 ? -0.213 4.081 -8.183 1.00 97.25 98 VAL A N 1
ATOM 818 C CA . VAL A 1 98 ? -1.681 4.177 -8.182 1.00 97.25 98 VAL A CA 1
ATOM 819 C C . VAL A 1 98 ? -2.149 5.596 -8.506 1.00 97.25 98 VAL A C 1
ATOM 821 O O . VAL A 1 98 ? -3.105 5.752 -9.246 1.00 97.25 98 VAL A O 1
ATOM 824 N N . ILE A 1 99 ? -1.424 6.632 -8.062 1.00 94.81 99 ILE A N 1
ATOM 825 C CA . ILE A 1 99 ? -1.789 8.033 -8.329 1.00 94.81 99 ILE A CA 1
ATOM 826 C C . ILE A 1 99 ? -1.419 8.492 -9.754 1.00 94.81 99 ILE A C 1
ATOM 828 O O . ILE A 1 99 ? -2.013 9.438 -10.270 1.00 94.81 99 ILE A O 1
ATOM 832 N N . SER A 1 100 ? -0.414 7.887 -10.400 1.00 93.31 100 SER A N 1
ATOM 833 C CA . SER A 1 100 ? 0.177 8.453 -11.629 1.00 93.31 100 SER A CA 1
ATOM 834 C C . SER A 1 100 ? 0.009 7.620 -12.899 1.00 93.31 100 SER A C 1
ATOM 836 O O . SER A 1 100 ? 0.304 8.129 -13.986 1.00 93.31 100 SER A O 1
ATOM 838 N N . VAL A 1 101 ? -0.440 6.366 -12.802 1.00 95.75 101 VAL A N 1
ATOM 839 C CA . VAL A 1 101 ? -0.534 5.460 -13.953 1.00 95.75 101 VAL A CA 1
ATOM 840 C C . VAL A 1 101 ? -1.935 5.486 -14.578 1.00 95.75 101 VAL A C 1
ATOM 842 O O . VAL A 1 101 ? -2.893 5.058 -13.939 1.00 95.75 101 VAL A O 1
ATOM 845 N N . PRO A 1 102 ? -2.073 5.905 -15.855 1.00 96.00 102 PRO A N 1
ATOM 846 C CA . PRO A 1 102 ? -3.381 6.016 -16.507 1.00 96.00 102 PRO A CA 1
ATOM 847 C C . PRO A 1 102 ? -4.132 4.691 -16.676 1.00 96.00 102 PRO A C 1
ATOM 849 O O . PRO A 1 102 ? -5.358 4.683 -16.624 1.00 96.00 102 PRO A O 1
ATOM 852 N N . ASP A 1 103 ? -3.415 3.582 -16.876 1.00 97.44 103 ASP A N 1
ATOM 853 C CA . ASP A 1 103 ? -4.021 2.266 -17.137 1.00 97.44 103 ASP A CA 1
ATOM 854 C C . ASP A 1 103 ? -4.815 1.721 -15.940 1.00 97.44 103 ASP A C 1
ATOM 856 O O . ASP A 1 103 ? -5.659 0.846 -16.112 1.00 97.44 103 ASP A O 1
ATOM 860 N N . ILE A 1 104 ? -4.550 2.248 -14.742 1.00 97.75 104 ILE A N 1
ATOM 861 C CA . ILE A 1 104 ? -5.227 1.897 -13.490 1.00 97.75 104 ILE A CA 1
ATOM 862 C C . ILE A 1 104 ? -5.879 3.121 -12.836 1.00 97.75 104 ILE A C 1
ATOM 864 O O . ILE A 1 104 ? -6.035 3.173 -11.619 1.00 97.75 104 ILE A O 1
ATOM 868 N N . ALA A 1 105 ? -6.257 4.130 -13.627 1.00 97.88 105 ALA A N 1
ATOM 869 C CA . ALA A 1 105 ? -6.839 5.370 -13.108 1.00 97.88 105 ALA A CA 1
ATOM 870 C C . ALA A 1 105 ? -8.124 5.150 -12.284 1.00 97.88 105 ALA A C 1
ATOM 872 O O . ALA A 1 105 ? -8.430 5.956 -11.412 1.00 97.88 105 ALA A O 1
ATOM 873 N N . HIS A 1 106 ? -8.853 4.051 -12.511 1.00 98.19 106 HIS A N 1
ATOM 874 C CA . HIS A 1 106 ? -10.009 3.679 -11.688 1.00 98.19 106 HIS A CA 1
ATOM 875 C C . HIS A 1 106 ? -9.627 3.336 -10.240 1.00 98.19 106 HIS A C 1
ATOM 877 O O . HIS A 1 106 ? -10.434 3.545 -9.342 1.00 98.19 106 HIS A O 1
ATOM 883 N N . LEU A 1 107 ? -8.402 2.859 -9.995 1.00 98.50 107 LEU A N 1
ATOM 884 C CA . LEU A 1 107 ? -7.894 2.616 -8.642 1.00 98.50 107 LEU A CA 1
ATOM 885 C C . LEU A 1 107 ? -7.533 3.924 -7.931 1.00 98.50 107 LEU A C 1
ATOM 887 O O . LEU A 1 107 ? -7.733 4.045 -6.727 1.00 98.50 107 LEU A O 1
ATOM 891 N N . GLU A 1 108 ? -7.030 4.925 -8.659 1.00 97.44 108 GLU A N 1
ATOM 892 C CA . GLU A 1 108 ? -6.848 6.276 -8.105 1.00 97.44 108 GLU A CA 1
ATOM 893 C C . GLU A 1 108 ? -8.191 6.886 -7.705 1.00 97.44 108 GLU A C 1
ATOM 895 O O . GLU A 1 108 ? -8.313 7.452 -6.619 1.00 97.44 108 GLU A O 1
ATOM 900 N N . GLU A 1 109 ? -9.204 6.719 -8.558 1.00 97.81 109 GLU A N 1
ATOM 901 C CA . GLU A 1 109 ? -10.559 7.185 -8.289 1.00 97.81 109 GLU A CA 1
ATOM 902 C C . GLU A 1 109 ? -11.130 6.518 -7.033 1.00 97.81 109 GLU A C 1
ATOM 904 O O . GLU A 1 109 ? -11.578 7.223 -6.130 1.00 97.81 109 GLU A O 1
ATOM 909 N N . GLU A 1 110 ? -11.019 5.192 -6.921 1.00 97.88 110 GLU A N 1
ATOM 910 C CA . GLU A 1 110 ? -11.425 4.445 -5.728 1.00 97.88 110 GLU A CA 1
ATOM 911 C C . GLU A 1 110 ? -10.686 4.923 -4.469 1.00 97.88 110 GLU A C 1
ATOM 913 O O . GLU A 1 110 ? -11.311 5.205 -3.444 1.00 97.88 110 GLU A O 1
ATOM 918 N N . LEU A 1 111 ? -9.360 5.063 -4.546 1.00 96.31 111 LEU A N 1
ATOM 919 C CA . LEU A 1 111 ? -8.527 5.540 -3.444 1.00 96.31 111 LEU A CA 1
ATOM 920 C C . LEU A 1 111 ? -8.936 6.946 -2.990 1.00 96.31 111 LEU A C 1
ATOM 922 O O . LEU A 1 111 ? -8.951 7.225 -1.793 1.00 96.31 111 LEU A O 1
ATOM 926 N N . ARG A 1 112 ? -9.283 7.832 -3.926 1.00 95.00 112 ARG A N 1
ATOM 927 C CA . ARG A 1 112 ? -9.733 9.200 -3.640 1.00 95.00 112 ARG A CA 1
ATOM 928 C C . ARG A 1 112 ? -11.133 9.235 -3.030 1.00 95.00 112 ARG A C 1
ATOM 930 O O . ARG A 1 112 ? -11.402 10.097 -2.198 1.00 95.00 112 ARG A O 1
ATOM 937 N N . GLU A 1 113 ? -12.025 8.348 -3.459 1.00 94.88 113 GLU A N 1
ATOM 938 C CA . GLU A 1 113 ? -13.402 8.285 -2.961 1.00 94.88 113 GLU A CA 1
ATOM 939 C C . GLU A 1 113 ? -13.494 7.642 -1.577 1.00 94.88 113 GLU A C 1
ATOM 941 O O . GLU A 1 113 ? -14.237 8.124 -0.722 1.00 94.88 113 GLU A O 1
ATOM 946 N N . ASN A 1 114 ? -12.712 6.588 -1.349 1.00 93.56 114 ASN A N 1
ATOM 947 C CA . ASN A 1 114 ? -12.816 5.753 -0.154 1.00 93.56 114 ASN A CA 1
ATOM 948 C C . ASN A 1 114 ? -11.672 5.979 0.842 1.00 93.56 114 ASN A C 1
ATOM 950 O O . ASN A 1 114 ? -11.660 5.379 1.916 1.00 93.56 114 ASN A O 1
ATOM 954 N N . GLY A 1 115 ? -10.661 6.767 0.471 1.00 92.31 115 GLY A N 1
ATOM 955 C CA . GLY A 1 115 ? -9.413 6.901 1.219 1.00 92.31 115 GLY A CA 1
ATOM 956 C C . GLY A 1 115 ? -8.539 5.644 1.176 1.00 92.31 115 GLY A C 1
ATOM 957 O O . GLY A 1 115 ? -7.423 5.677 1.696 1.00 92.31 115 GLY A O 1
ATOM 958 N N . SER A 1 116 ? -9.011 4.536 0.587 1.00 95.62 116 SER A N 1
ATOM 959 C CA . SER A 1 116 ? -8.276 3.278 0.449 1.00 95.62 116 SER A CA 1
ATOM 960 C C . SER A 1 116 ? -8.816 2.379 -0.667 1.00 95.62 116 SER A C 1
ATOM 962 O O . SER A 1 116 ? -9.997 2.470 -0.996 1.00 95.62 116 SER A O 1
ATOM 964 N N . LEU A 1 117 ? -7.989 1.474 -1.194 1.00 97.88 117 LEU A N 1
ATOM 965 C CA . LEU A 1 117 ? -8.438 0.422 -2.108 1.00 97.88 117 LEU A CA 1
ATOM 966 C C . LEU A 1 117 ? -9.180 -0.684 -1.348 1.00 97.88 117 LEU A C 1
ATOM 968 O O . LEU A 1 117 ? -8.723 -1.137 -0.293 1.00 97.88 117 LEU A O 1
ATOM 972 N N . SER A 1 118 ? -10.285 -1.164 -1.913 1.00 97.69 118 SER A N 1
ATOM 973 C CA . SER A 1 118 ? -11.013 -2.352 -1.458 1.00 97.69 118 SER A CA 1
ATOM 974 C C . SER A 1 118 ? -10.199 -3.637 -1.644 1.00 97.69 118 SER A C 1
ATOM 976 O O . SER A 1 118 ? -9.081 -3.629 -2.171 1.00 97.69 118 SER A O 1
ATOM 978 N N . ALA A 1 119 ? -10.759 -4.774 -1.219 1.00 97.94 119 ALA A N 1
ATOM 979 C CA . ALA A 1 119 ? -10.166 -6.081 -1.475 1.00 97.94 119 ALA A CA 1
ATOM 980 C C . ALA A 1 119 ? -9.997 -6.341 -2.984 1.00 97.94 119 ALA A C 1
ATOM 982 O O . ALA A 1 119 ? -8.945 -6.820 -3.417 1.00 97.94 119 ALA A O 1
ATOM 983 N N . GLU A 1 120 ? -11.015 -5.987 -3.775 1.00 98.31 120 GLU A N 1
ATOM 984 C CA . GLU A 1 120 ? -11.018 -6.117 -5.233 1.00 98.31 120 GLU A CA 1
ATOM 985 C C . GLU A 1 120 ? -10.020 -5.153 -5.876 1.00 98.31 120 GLU A C 1
ATOM 987 O O . GLU A 1 120 ? -9.146 -5.609 -6.613 1.00 98.31 120 GLU A O 1
ATOM 992 N N . GLY A 1 121 ? -10.068 -3.863 -5.527 1.00 98.50 121 GLY A N 1
ATOM 993 C CA . GLY A 1 121 ? -9.124 -2.863 -6.033 1.00 98.50 121 GLY A CA 1
ATOM 994 C C . GLY A 1 121 ? -7.674 -3.197 -5.684 1.00 98.50 121 GLY A C 1
ATOM 995 O O . GLY A 1 121 ? -6.768 -3.062 -6.508 1.00 98.50 121 GLY A O 1
ATOM 996 N N . SER A 1 122 ? -7.438 -3.743 -4.486 1.00 98.50 122 SER A N 1
ATOM 997 C CA . SER A 1 122 ? -6.102 -4.179 -4.083 1.00 98.50 122 SER A CA 1
ATOM 998 C C . SER A 1 122 ? -5.609 -5.369 -4.903 1.00 98.50 122 SER A C 1
ATOM 1000 O O . SER A 1 122 ? -4.456 -5.395 -5.338 1.00 98.50 122 SER A O 1
ATOM 1002 N N . LEU A 1 123 ? -6.478 -6.352 -5.145 1.00 98.25 123 LEU A N 1
ATOM 1003 C CA . LEU A 1 123 ? -6.132 -7.512 -5.957 1.00 98.25 123 LEU A CA 1
ATOM 1004 C C . LEU A 1 123 ? -5.934 -7.135 -7.432 1.00 98.25 123 LEU A C 1
ATOM 1006 O O . LEU A 1 123 ? -5.034 -7.677 -8.075 1.00 98.25 123 LEU A O 1
ATOM 1010 N N . ASP A 1 124 ? -6.740 -6.213 -7.955 1.00 98.62 124 ASP A N 1
ATOM 1011 C CA . ASP A 1 124 ? -6.602 -5.677 -9.308 1.00 98.62 124 ASP A CA 1
ATOM 1012 C C . ASP A 1 124 ? -5.273 -4.934 -9.472 1.00 98.62 124 ASP A C 1
ATOM 1014 O O . ASP A 1 124 ? -4.509 -5.231 -10.392 1.00 98.62 124 ASP A O 1
ATOM 1018 N N . PHE A 1 125 ? -4.908 -4.088 -8.501 1.00 98.62 125 PHE A N 1
ATOM 1019 C CA . PHE A 1 125 ? -3.613 -3.411 -8.510 1.00 98.62 125 PHE A CA 1
ATOM 1020 C C . PHE A 1 125 ? -2.447 -4.406 -8.555 1.00 98.62 125 PHE A C 1
ATOM 1022 O O . PHE A 1 125 ? -1.525 -4.299 -9.368 1.00 98.62 125 PHE A O 1
ATOM 1029 N N . TYR A 1 126 ? -2.503 -5.421 -7.696 1.00 98.38 126 TYR A N 1
ATOM 1030 C CA . TYR A 1 126 ? -1.502 -6.476 -7.670 1.00 98.38 126 TYR A CA 1
ATOM 1031 C C . TYR A 1 126 ? -1.431 -7.238 -9.005 1.00 98.38 126 TYR A C 1
ATOM 1033 O O . TYR A 1 126 ? -0.338 -7.465 -9.527 1.00 98.38 126 TYR A O 1
ATOM 1041 N N . ASN A 1 127 ? -2.576 -7.601 -9.592 1.00 98.12 127 ASN A N 1
ATOM 1042 C CA . ASN A 1 127 ? -2.622 -8.292 -10.881 1.00 98.12 127 ASN A CA 1
ATOM 1043 C C . ASN A 1 127 ? -2.063 -7.434 -12.021 1.00 98.12 127 ASN A C 1
ATOM 1045 O O . ASN A 1 127 ? -1.337 -7.970 -12.859 1.00 98.12 127 ASN A O 1
ATOM 1049 N N . TYR A 1 128 ? -2.344 -6.127 -12.031 1.00 98.25 128 TYR A N 1
ATOM 1050 C CA . TYR A 1 128 ? -1.751 -5.189 -12.981 1.00 98.25 128 TYR A CA 1
ATOM 1051 C C . TYR A 1 128 ? -0.221 -5.225 -12.902 1.00 98.25 128 TYR A C 1
ATOM 1053 O O . TYR A 1 128 ? 0.442 -5.477 -13.907 1.00 98.25 128 TYR A O 1
ATOM 1061 N N . LEU A 1 129 ? 0.345 -5.052 -11.702 1.00 97.69 129 LEU A N 1
ATOM 1062 C CA . LEU A 1 129 ? 1.796 -4.995 -11.507 1.00 97.69 129 LEU A CA 1
ATOM 1063 C C . LEU A 1 129 ? 2.507 -6.304 -11.877 1.00 97.69 129 LEU A C 1
ATOM 1065 O O . LEU A 1 129 ? 3.571 -6.273 -12.500 1.00 97.69 129 LEU A O 1
ATOM 1069 N N . VAL A 1 130 ? 1.938 -7.449 -11.494 1.00 96.75 130 VAL A N 1
ATOM 1070 C CA . VAL A 1 130 ? 2.514 -8.772 -11.796 1.00 96.75 130 VAL A CA 1
ATOM 1071 C C . VAL A 1 130 ? 2.374 -9.127 -13.280 1.00 96.75 130 VAL A C 1
ATOM 1073 O O . VAL A 1 130 ? 3.213 -9.846 -13.827 1.00 96.75 130 VAL A O 1
ATOM 1076 N N . GLY A 1 131 ? 1.346 -8.602 -13.952 1.00 96.44 131 GLY A N 1
ATOM 1077 C CA . GLY A 1 131 ? 1.095 -8.829 -15.375 1.00 96.44 131 GLY A CA 1
ATOM 1078 C C . GLY A 1 131 ? 2.090 -8.151 -16.324 1.00 96.44 131 GLY A C 1
ATOM 1079 O O . GLY A 1 131 ? 2.146 -8.522 -17.496 1.00 96.44 131 GLY A O 1
ATOM 1080 N N . LEU A 1 132 ? 2.888 -7.190 -15.847 1.00 96.69 132 LEU A N 1
ATOM 1081 C CA . LEU A 1 132 ? 3.887 -6.483 -16.658 1.00 96.69 132 LEU A CA 1
ATOM 1082 C C . LEU A 1 132 ? 5.051 -7.403 -17.040 1.00 96.69 132 LEU A C 1
ATOM 1084 O O . LEU A 1 132 ? 5.607 -8.090 -16.189 1.00 96.69 132 LEU A O 1
ATOM 1088 N N . SER A 1 133 ? 5.539 -7.365 -18.279 1.00 95.19 133 SER A N 1
ATOM 1089 C CA . SER A 1 133 ? 6.816 -8.020 -18.602 1.00 95.19 133 SER A CA 1
ATOM 1090 C C . SER A 1 133 ? 7.965 -7.444 -17.752 1.00 95.19 133 SER A C 1
ATOM 1092 O O . SER A 1 133 ? 7.880 -6.299 -17.296 1.00 95.19 133 SER A O 1
ATOM 1094 N N . PRO A 1 134 ? 9.087 -8.166 -17.565 1.00 93.12 134 PRO A N 1
ATOM 1095 C CA . PRO A 1 134 ? 10.225 -7.648 -16.800 1.00 93.12 134 PRO A CA 1
ATOM 1096 C C . PRO A 1 134 ? 10.727 -6.279 -17.282 1.00 93.12 134 PRO A C 1
ATOM 1098 O O . PRO A 1 134 ? 11.065 -5.412 -16.475 1.00 93.12 134 PRO A O 1
ATOM 1101 N N . SER A 1 135 ? 10.726 -6.050 -18.599 1.00 94.50 135 SER A N 1
ATOM 1102 C CA . SER A 1 135 ? 11.094 -4.757 -19.181 1.00 94.50 135 SER A CA 1
ATOM 1103 C C . SER A 1 135 ? 10.087 -3.652 -18.874 1.00 94.50 135 SER A C 1
ATOM 1105 O O . SER A 1 135 ? 10.499 -2.528 -18.600 1.00 94.50 135 SER A O 1
ATOM 1107 N N . GLU A 1 136 ? 8.787 -3.951 -18.909 1.00 96.88 136 GLU A N 1
ATOM 1108 C CA . GLU A 1 136 ? 7.735 -2.976 -18.600 1.00 96.88 136 GLU A CA 1
ATOM 1109 C C . GLU A 1 136 ? 7.734 -2.628 -17.114 1.00 96.88 136 GLU A C 1
ATOM 1111 O O . GLU A 1 136 ? 7.676 -1.454 -16.767 1.00 96.88 136 GLU A O 1
ATOM 1116 N N . ALA A 1 137 ? 7.893 -3.625 -16.245 1.00 96.81 137 ALA A N 1
ATOM 1117 C CA . ALA A 1 137 ? 7.989 -3.456 -14.801 1.00 96.81 137 ALA A CA 1
ATOM 1118 C C . ALA A 1 137 ? 9.197 -2.593 -14.402 1.00 96.81 137 ALA A C 1
ATOM 1120 O O . ALA A 1 137 ? 9.050 -1.604 -13.681 1.00 96.81 137 ALA A O 1
ATOM 1121 N N . SER A 1 138 ? 10.385 -2.900 -14.940 1.00 95.56 138 SER A N 1
ATOM 1122 C CA . SER A 1 138 ? 11.585 -2.079 -14.725 1.00 95.56 138 SER A CA 1
ATOM 1123 C C . SER A 1 138 ? 11.393 -0.655 -15.259 1.00 95.56 138 SER A C 1
ATOM 1125 O O . SER A 1 138 ? 11.725 0.321 -14.580 1.00 95.56 138 SER A O 1
ATOM 1127 N N . ALA A 1 139 ? 10.815 -0.509 -16.456 1.00 96.12 139 ALA A N 1
ATOM 1128 C CA . ALA A 1 139 ? 10.550 0.800 -17.043 1.00 96.12 139 ALA A CA 1
ATOM 1129 C C . ALA A 1 139 ? 9.540 1.612 -16.221 1.00 96.12 139 ALA A C 1
ATOM 1131 O O . ALA A 1 139 ? 9.757 2.811 -16.040 1.00 96.12 139 ALA A O 1
ATOM 1132 N N . LEU A 1 140 ? 8.481 0.980 -15.710 1.00 97.19 140 LEU A N 1
ATOM 1133 C CA . LEU A 1 140 ? 7.482 1.605 -14.851 1.00 97.19 140 LEU A CA 1
ATOM 1134 C C . LEU A 1 140 ? 8.130 2.111 -13.561 1.00 97.19 140 LEU A C 1
ATOM 1136 O O . LEU A 1 140 ? 8.079 3.309 -13.297 1.00 97.19 140 LEU A O 1
ATOM 1140 N N . ALA A 1 141 ? 8.812 1.240 -12.809 1.00 96.06 141 ALA A N 1
ATOM 1141 C CA . ALA A 1 141 ? 9.445 1.618 -11.545 1.00 96.06 141 ALA A CA 1
ATOM 1142 C C . ALA A 1 141 ? 10.452 2.769 -11.729 1.00 96.06 141 ALA A C 1
ATOM 1144 O O . ALA A 1 141 ? 10.445 3.742 -10.972 1.00 96.06 141 ALA A O 1
ATOM 1145 N N . ARG A 1 142 ? 11.269 2.714 -12.792 1.00 95.12 142 ARG A N 1
ATOM 1146 C CA . ARG A 1 142 ? 12.219 3.781 -13.148 1.00 95.12 142 ARG A CA 1
ATOM 1147 C C . ARG A 1 142 ? 11.531 5.093 -13.483 1.00 95.12 142 ARG A C 1
ATOM 1149 O O . ARG A 1 142 ? 11.960 6.132 -12.993 1.00 95.12 142 ARG A O 1
ATOM 1156 N N . GLN A 1 143 ? 10.510 5.065 -14.335 1.00 94.75 143 GLN A N 1
ATOM 1157 C CA . GLN A 1 143 ? 9.816 6.280 -14.755 1.00 94.75 143 GLN A CA 1
ATOM 1158 C C . GLN A 1 143 ? 9.057 6.918 -13.597 1.00 94.75 143 GLN A C 1
ATOM 1160 O O . GLN A 1 143 ? 9.145 8.131 -13.427 1.00 94.75 143 GLN A O 1
ATOM 1165 N N . THR A 1 144 ? 8.364 6.115 -12.793 1.00 93.56 144 THR A N 1
ATOM 1166 C CA . THR A 1 144 ? 7.630 6.590 -11.622 1.00 93.56 144 THR A CA 1
ATOM 1167 C C . THR A 1 144 ? 8.578 7.234 -10.616 1.00 93.56 144 THR A C 1
ATOM 1169 O O . THR A 1 144 ? 8.374 8.384 -10.233 1.00 93.56 144 THR A O 1
ATOM 1172 N N . TYR A 1 145 ? 9.673 6.554 -10.265 1.00 91.75 145 TYR A N 1
ATOM 1173 C CA . TYR A 1 145 ? 10.641 7.089 -9.311 1.00 91.75 145 TYR A CA 1
ATOM 1174 C C . TYR A 1 145 ? 11.380 8.329 -9.846 1.00 91.75 145 TYR A C 1
ATOM 1176 O O . TYR A 1 145 ? 11.577 9.296 -9.118 1.00 91.75 145 TYR A O 1
ATOM 1184 N N . ALA A 1 146 ? 11.760 8.345 -11.129 1.00 90.25 146 ALA A N 1
ATOM 1185 C CA . ALA A 1 146 ? 12.486 9.469 -11.728 1.00 90.25 146 ALA A CA 1
ATOM 1186 C C . ALA A 1 146 ? 11.635 10.737 -11.908 1.00 90.25 146 ALA A C 1
ATOM 1188 O O . ALA A 1 146 ? 12.195 11.827 -12.025 1.00 90.25 146 ALA A O 1
ATOM 1189 N N . ARG A 1 147 ? 10.304 10.608 -11.968 1.00 85.75 147 ARG A N 1
ATOM 1190 C CA . ARG A 1 147 ? 9.383 11.749 -12.067 1.00 85.75 147 ARG A CA 1
ATOM 1191 C C . ARG A 1 147 ? 9.145 12.439 -10.730 1.00 85.75 147 ARG A C 1
ATOM 1193 O O . ARG A 1 147 ? 8.725 13.586 -10.751 1.00 85.75 147 ARG A O 1
ATOM 1200 N N . ALA A 1 148 ? 9.419 11.774 -9.608 1.00 83.44 148 ALA A N 1
ATOM 1201 C CA . ALA A 1 148 ? 9.186 12.336 -8.287 1.00 83.44 148 ALA A CA 1
ATOM 1202 C C . ALA A 1 148 ? 10.209 13.442 -7.974 1.00 83.44 148 ALA A C 1
ATOM 1204 O O . ALA A 1 148 ? 11.360 13.176 -7.617 1.00 83.44 148 ALA A O 1
ATOM 1205 N N . SER A 1 149 ? 9.792 14.699 -8.112 1.00 82.56 149 SER A N 1
ATOM 1206 C CA . SER A 1 149 ? 10.525 15.843 -7.572 1.00 82.56 149 SER A CA 1
ATOM 1207 C C . SER A 1 149 ? 10.363 15.935 -6.050 1.00 82.56 149 SER A C 1
ATOM 1209 O O . SE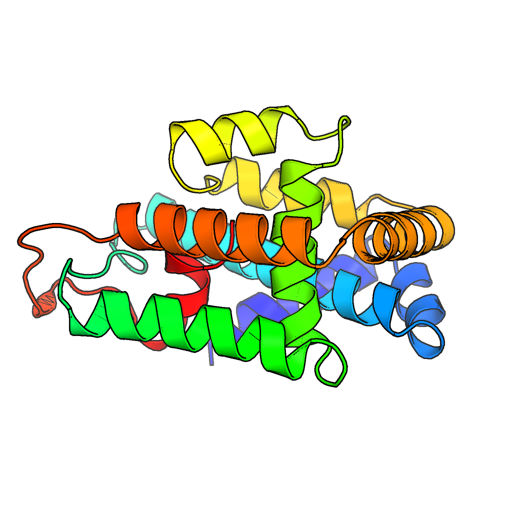R A 1 149 ? 9.516 15.271 -5.454 1.00 82.56 149 SER A O 1
ATOM 1211 N N . SER A 1 150 ? 11.154 16.787 -5.391 1.00 79.06 150 SER A N 1
ATOM 1212 C CA . SER A 1 150 ? 11.000 17.031 -3.949 1.00 79.06 150 SER A CA 1
ATOM 1213 C C . SER A 1 150 ? 9.603 17.543 -3.577 1.00 79.06 150 SER A C 1
ATOM 1215 O O . SER A 1 150 ? 9.094 17.184 -2.517 1.00 79.06 150 SER A O 1
ATOM 1217 N N . ASP A 1 151 ? 8.986 18.350 -4.445 1.00 80.25 151 ASP A N 1
ATOM 1218 C CA . ASP A 1 151 ? 7.632 18.867 -4.231 1.00 80.25 151 ASP A CA 1
ATOM 1219 C C . ASP A 1 151 ? 6.594 17.748 -4.397 1.00 80.25 151 ASP A C 1
ATOM 1221 O O . ASP A 1 151 ? 5.681 17.638 -3.580 1.00 80.25 151 ASP A O 1
ATOM 1225 N N . ASP A 1 152 ? 6.791 16.849 -5.370 1.00 87.19 152 ASP A N 1
ATOM 1226 C CA . ASP A 1 152 ? 5.934 15.669 -5.551 1.00 87.19 152 ASP A CA 1
ATOM 1227 C C . ASP A 1 152 ? 6.023 14.721 -4.348 1.00 87.19 152 ASP A C 1
ATOM 1229 O O . ASP A 1 152 ? 5.018 14.159 -3.924 1.00 87.19 152 ASP A O 1
ATOM 1233 N N . LEU A 1 153 ? 7.211 14.558 -3.754 1.00 89.62 153 LEU A N 1
ATOM 1234 C CA . LEU A 1 153 ? 7.394 13.732 -2.556 1.00 89.62 153 LEU A CA 1
ATOM 1235 C C . LEU A 1 153 ? 6.723 14.340 -1.319 1.00 89.62 153 LEU A C 1
ATOM 1237 O O . LEU A 1 153 ? 6.175 13.602 -0.499 1.00 89.62 153 LEU A O 1
ATOM 1241 N N . ALA A 1 154 ? 6.748 15.667 -1.176 1.00 92.62 154 ALA A N 1
ATOM 1242 C CA . ALA A 1 154 ? 6.043 16.350 -0.096 1.00 92.62 154 ALA A CA 1
ATOM 1243 C C . ALA A 1 154 ? 4.518 16.241 -0.260 1.00 92.62 154 ALA A C 1
ATOM 1245 O O . ALA A 1 154 ? 3.816 15.971 0.717 1.00 92.62 154 ALA A O 1
ATOM 1246 N N . ASP A 1 155 ? 4.009 16.399 -1.486 1.00 93.88 155 ASP A N 1
ATOM 1247 C CA . ASP A 1 155 ? 2.590 16.193 -1.799 1.00 93.88 155 ASP A CA 1
ATOM 1248 C C . ASP A 1 155 ? 2.171 14.739 -1.540 1.00 93.88 155 ASP A C 1
ATOM 1250 O O . ASP A 1 155 ? 1.179 14.495 -0.854 1.00 93.88 155 ASP A O 1
ATOM 1254 N N . LEU A 1 156 ? 2.976 13.769 -1.984 1.00 94.69 156 LEU A N 1
ATOM 1255 C CA . LEU A 1 156 ? 2.751 12.344 -1.743 1.00 94.69 156 LEU A CA 1
ATOM 1256 C C . LEU A 1 156 ? 2.679 12.018 -0.249 1.00 94.69 156 LEU A C 1
ATOM 1258 O O . LEU A 1 156 ? 1.769 11.310 0.177 1.00 94.69 156 LEU A O 1
ATOM 1262 N N . TYR A 1 157 ? 3.616 12.540 0.550 1.00 96.81 157 TYR A N 1
ATOM 1263 C CA . TYR A 1 157 ? 3.610 12.357 2.001 1.00 96.81 157 TYR A CA 1
ATOM 1264 C C . TYR A 1 157 ? 2.307 12.875 2.617 1.00 96.81 157 TYR A C 1
ATOM 1266 O O . TYR A 1 157 ? 1.674 12.166 3.399 1.00 96.81 157 TYR A O 1
ATOM 1274 N N . ASN A 1 158 ? 1.887 14.086 2.240 1.00 96.06 158 ASN A N 1
ATOM 1275 C CA . ASN A 1 158 ? 0.659 14.680 2.759 1.00 96.06 158 ASN A CA 1
ATOM 1276 C C . ASN A 1 158 ? -0.571 13.862 2.355 1.00 96.06 158 ASN A C 1
ATOM 1278 O O . ASN A 1 158 ? -1.382 13.542 3.218 1.00 96.06 158 ASN A O 1
ATOM 1282 N N . ARG A 1 159 ? -0.685 13.466 1.081 1.00 94.75 159 ARG A N 1
ATOM 1283 C CA . ARG A 1 159 ? -1.793 12.627 0.597 1.00 94.75 159 ARG A CA 1
ATOM 1284 C C . ARG A 1 159 ? -1.879 11.305 1.348 1.00 94.75 159 ARG A C 1
ATOM 1286 O O . ARG A 1 159 ? -2.954 10.958 1.824 1.00 94.75 159 ARG A O 1
ATOM 1293 N N . LEU A 1 160 ? -0.752 10.610 1.494 1.00 96.56 160 LEU A N 1
ATOM 1294 C CA . LEU A 1 160 ? -0.671 9.341 2.214 1.00 96.56 160 LEU A CA 1
ATOM 1295 C C . LEU A 1 160 ? -1.107 9.513 3.671 1.00 96.56 160 LEU A C 1
ATOM 1297 O O . LEU A 1 160 ? -1.966 8.773 4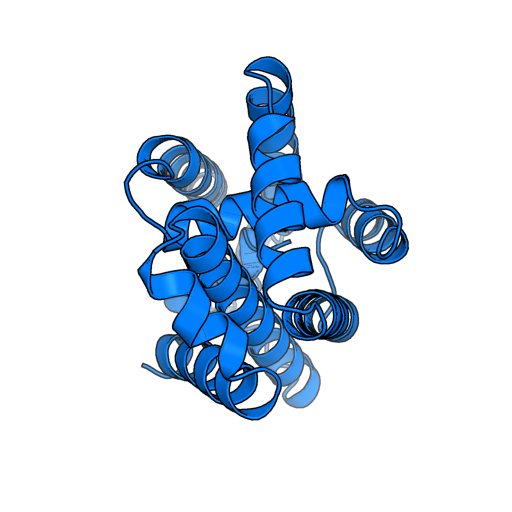.141 1.00 96.56 160 LEU A O 1
ATOM 1301 N N . VAL A 1 161 ? -0.544 10.490 4.389 1.00 97.88 161 VAL A N 1
ATOM 1302 C CA . VAL A 1 161 ? -0.862 10.709 5.809 1.00 97.88 161 VAL A CA 1
ATOM 1303 C C . VAL A 1 161 ? -2.318 11.126 5.997 1.00 97.88 161 VAL A C 1
ATOM 1305 O O . VAL A 1 161 ? -2.953 10.651 6.940 1.00 97.88 161 VAL A O 1
ATOM 1308 N N . THR A 1 162 ? -2.857 11.974 5.118 1.00 96.69 162 THR A N 1
ATOM 1309 C CA . THR A 1 162 ? -4.271 12.368 5.141 1.00 96.69 162 THR A CA 1
ATOM 1310 C C . THR A 1 162 ? -5.173 11.159 4.917 1.00 96.69 162 THR A C 1
ATOM 1312 O O . THR A 1 162 ? -5.977 10.860 5.796 1.00 96.69 162 THR A O 1
ATOM 1315 N N . ALA A 1 163 ? -4.977 10.412 3.828 1.00 96.69 163 ALA A N 1
ATOM 1316 C CA . ALA A 1 163 ? -5.785 9.236 3.514 1.00 96.69 163 ALA A CA 1
ATOM 1317 C C . ALA A 1 163 ? -5.703 8.173 4.622 1.00 96.69 163 ALA A C 1
ATOM 1319 O O . ALA A 1 163 ? -6.720 7.655 5.070 1.00 96.69 163 ALA A O 1
ATOM 1320 N N . ALA A 1 164 ? -4.504 7.896 5.141 1.00 97.50 164 ALA A N 1
ATOM 1321 C CA . ALA A 1 164 ? -4.308 6.972 6.255 1.00 97.50 164 ALA A CA 1
ATOM 1322 C C . ALA A 1 164 ? -5.023 7.429 7.536 1.00 97.50 164 ALA A C 1
ATOM 1324 O O . ALA A 1 164 ? -5.578 6.616 8.273 1.00 97.50 164 ALA A O 1
ATOM 1325 N N . SER A 1 165 ? -5.009 8.734 7.808 1.00 97.56 165 SER A N 1
ATOM 1326 C CA . SER A 1 165 ? -5.655 9.319 8.984 1.00 97.56 165 SER A CA 1
ATOM 1327 C C . SER A 1 165 ? -7.180 9.294 8.899 1.00 97.56 165 SER A C 1
ATOM 1329 O O . SER A 1 165 ? -7.833 9.195 9.934 1.00 97.56 165 SER A O 1
ATOM 1331 N N . GLU A 1 166 ? -7.743 9.393 7.695 1.00 96.25 166 GLU A N 1
ATOM 1332 C CA . GLU A 1 166 ? -9.188 9.314 7.440 1.00 96.25 166 GLU A CA 1
ATOM 1333 C C . GLU A 1 166 ? -9.745 7.894 7.622 1.00 96.25 166 GLU A C 1
ATOM 1335 O O . GLU A 1 166 ? -10.942 7.734 7.844 1.00 96.25 166 GLU A O 1
ATOM 1340 N N . ARG A 1 167 ? -8.882 6.868 7.606 1.00 96.12 167 ARG A N 1
ATOM 1341 C CA . ARG A 1 167 ? -9.253 5.466 7.880 1.00 96.12 167 ARG A CA 1
ATOM 1342 C C . ARG A 1 167 ? -9.418 5.155 9.368 1.00 96.12 167 ARG A C 1
ATOM 1344 O O . ARG A 1 167 ? -9.862 4.063 9.712 1.00 96.12 167 ARG A O 1
ATOM 1351 N N . LEU A 1 168 ? -9.018 6.065 10.257 1.00 97.62 168 LEU A N 1
ATOM 1352 C CA . LEU A 1 168 ? -9.180 5.865 11.694 1.00 97.62 168 LEU A CA 1
ATOM 1353 C C . LEU A 1 168 ? -10.655 5.978 12.093 1.00 97.62 168 LEU A C 1
ATOM 1355 O O . LEU A 1 168 ? -11.389 6.825 11.591 1.00 97.62 168 LEU A O 1
ATOM 1359 N N . THR A 1 169 ? -11.078 5.138 13.032 1.00 97.62 169 THR A N 1
ATOM 1360 C CA . THR A 1 169 ? -12.471 5.028 13.464 1.00 97.62 169 THR A CA 1
ATOM 1361 C C . THR A 1 169 ? -12.712 5.845 14.741 1.00 97.62 169 THR A C 1
ATOM 1363 O O . THR A 1 169 ? -12.107 5.543 15.780 1.00 97.62 169 THR A O 1
ATOM 1366 N N . PRO A 1 170 ? -13.596 6.861 14.709 1.00 97.19 170 PRO A N 1
ATOM 1367 C CA . PRO A 1 170 ? -13.982 7.607 15.902 1.00 97.19 170 PRO A CA 1
ATOM 1368 C C . PRO A 1 170 ? -14.685 6.702 16.917 1.00 97.19 170 PRO A C 1
ATOM 1370 O O . PRO A 1 170 ? -15.443 5.812 16.539 1.00 97.19 170 PRO A O 1
ATOM 1373 N N . ASP A 1 171 ? -14.454 6.950 18.208 1.00 95.19 171 ASP A N 1
ATOM 1374 C CA . ASP A 1 171 ? -15.110 6.251 19.325 1.00 95.19 171 ASP A CA 1
ATOM 1375 C C . ASP A 1 171 ? -14.988 4.709 19.305 1.00 95.19 171 ASP A C 1
ATOM 1377 O O . ASP A 1 171 ? -15.753 4.013 19.979 1.00 95.19 171 ASP A O 1
ATOM 1381 N N . LEU A 1 172 ? -14.006 4.158 18.576 1.00 96.31 172 LEU A N 1
ATOM 1382 C CA . LEU A 1 172 ? -13.740 2.721 18.562 1.00 96.31 172 LEU A CA 1
ATOM 1383 C C . LEU A 1 172 ? -13.274 2.269 19.949 1.00 96.31 172 LEU A C 1
ATOM 1385 O O . LEU A 1 172 ? -12.310 2.794 20.517 1.00 96.31 172 LEU A O 1
ATOM 1389 N N . HIS A 1 173 ? -13.970 1.284 20.510 1.00 93.19 173 HIS A N 1
ATOM 1390 C CA . HIS A 1 173 ? -13.623 0.755 21.817 1.00 93.19 173 HIS A CA 1
ATOM 1391 C C . HIS A 1 173 ? -12.269 0.019 21.738 1.00 93.19 173 HIS A C 1
ATOM 1393 O O . HIS A 1 173 ? -12.051 -0.734 20.794 1.00 93.19 173 HIS A O 1
ATOM 1399 N N . PRO A 1 174 ? -11.358 0.145 22.724 1.00 86.69 174 PRO A N 1
ATOM 1400 C CA . PRO A 1 174 ? -10.026 -0.472 22.642 1.00 86.69 174 PRO A CA 1
ATOM 1401 C C . PRO A 1 174 ? -10.014 -1.999 22.470 1.00 86.69 174 PRO A C 1
ATOM 1403 O O . PRO A 1 174 ? -9.045 -2.552 21.964 1.00 86.69 174 PRO A O 1
ATOM 1406 N N . ASN A 1 175 ? -11.073 -2.690 22.903 1.00 89.31 175 ASN A N 1
ATOM 1407 C CA . ASN A 1 175 ? -11.206 -4.140 22.698 1.00 89.31 175 ASN A CA 1
ATOM 1408 C C . ASN A 1 175 ? -11.617 -4.521 21.267 1.00 89.31 175 ASN A C 1
ATOM 1410 O O . ASN A 1 175 ? -11.531 -5.698 20.930 1.00 89.31 175 ASN A O 1
ATOM 1414 N N . ASP A 1 176 ? -12.051 -3.544 20.474 1.00 93.75 176 ASP A N 1
ATOM 1415 C CA . ASP A 1 176 ? -12.472 -3.701 19.084 1.00 93.75 176 ASP A CA 1
ATOM 1416 C C . ASP A 1 176 ? -11.380 -3.181 18.121 1.00 93.75 176 ASP A C 1
ATOM 1418 O O . ASP A 1 176 ? -11.599 -3.109 16.917 1.00 93.75 176 ASP A O 1
ATOM 1422 N N . GLU A 1 177 ? -10.196 -2.810 18.640 1.00 95.31 177 GLU A N 1
ATOM 1423 C CA . GLU A 1 177 ? -9.027 -2.473 17.821 1.00 95.31 177 GLU A CA 1
ATOM 1424 C C . GLU A 1 177 ? -8.582 -3.695 17.006 1.00 95.31 177 GLU A C 1
ATOM 1426 O O . GLU A 1 177 ? -8.421 -4.801 17.533 1.00 95.31 177 GLU A O 1
ATOM 1431 N N . GLY A 1 178 ? -8.298 -3.457 15.729 1.00 96.38 178 GLY A N 1
ATOM 1432 C CA . GLY A 1 178 ? -7.717 -4.424 14.820 1.00 96.38 178 GLY A CA 1
ATOM 1433 C C . GLY A 1 178 ? -6.356 -4.951 15.277 1.00 96.38 178 GLY A C 1
ATOM 1434 O O . GLY A 1 178 ? -5.718 -4.508 16.237 1.00 96.38 178 GLY A O 1
ATOM 1435 N N . ILE A 1 179 ? -5.844 -5.935 14.546 1.00 96.25 179 ILE A N 1
ATOM 1436 C CA . ILE A 1 179 ? -4.615 -6.625 14.930 1.00 96.25 179 ILE A CA 1
ATOM 1437 C C . ILE A 1 179 ? -3.428 -5.663 14.797 1.00 96.25 179 ILE A C 1
ATOM 1439 O O . ILE A 1 179 ? -3.141 -5.147 13.718 1.00 96.25 179 ILE A O 1
ATOM 1443 N N . ALA A 1 180 ? -2.664 -5.481 15.877 1.00 95.00 180 ALA A N 1
ATOM 1444 C CA . ALA A 1 180 ? -1.535 -4.545 15.911 1.00 95.00 180 ALA A CA 1
ATOM 1445 C C . ALA A 1 180 ? -0.462 -4.803 14.833 1.00 95.00 180 ALA A C 1
ATOM 1447 O O . ALA A 1 180 ? 0.161 -3.863 14.341 1.00 95.00 180 ALA A O 1
ATOM 1448 N N . ALA A 1 181 ? -0.249 -6.068 14.452 1.00 94.94 181 ALA A N 1
ATOM 1449 C CA . ALA A 1 181 ? 0.682 -6.439 13.383 1.00 94.94 181 ALA A CA 1
ATOM 1450 C C . ALA A 1 181 ? 0.219 -5.978 11.989 1.00 94.94 181 ALA A C 1
ATOM 1452 O O . ALA A 1 181 ? 1.050 -5.843 11.101 1.00 94.94 181 ALA A O 1
ATOM 1453 N N . LEU A 1 182 ? -1.076 -5.704 11.810 1.00 97.06 182 LEU A N 1
ATOM 1454 C CA . LEU A 1 182 ? -1.676 -5.357 10.521 1.00 97.06 182 LEU A CA 1
ATOM 1455 C C . LEU A 1 182 ? -1.830 -3.848 10.306 1.00 97.06 182 LEU A C 1
ATOM 1457 O O . LEU A 1 182 ? -2.302 -3.430 9.254 1.00 97.06 182 LEU A O 1
ATOM 1461 N N . ARG A 1 183 ? -1.385 -3.012 11.257 1.00 96.81 183 ARG A N 1
ATOM 1462 C CA . ARG A 1 183 ? -1.564 -1.547 11.197 1.00 96.81 183 ARG A CA 1
ATOM 1463 C C . ARG A 1 183 ? -1.053 -0.945 9.900 1.00 96.81 183 ARG A C 1
ATOM 1465 O O . ARG A 1 183 ? -1.688 -0.070 9.331 1.00 96.81 183 ARG A O 1
ATOM 1472 N N . GLN A 1 184 ? 0.092 -1.428 9.426 1.00 96.38 184 GLN A N 1
ATOM 1473 C CA . GLN A 1 184 ? 0.677 -0.958 8.175 1.00 96.38 184 GLN A CA 1
ATOM 1474 C C . GLN A 1 184 ? -0.193 -1.331 6.973 1.00 96.38 184 GLN A C 1
ATOM 1476 O O . GLN A 1 184 ? -0.461 -0.479 6.132 1.00 96.38 184 GLN A O 1
ATOM 1481 N N . VAL A 1 185 ? -0.670 -2.576 6.940 1.00 96.75 185 VAL A N 1
ATOM 1482 C CA . VAL A 1 185 ? -1.542 -3.092 5.883 1.00 96.75 185 VAL A CA 1
ATOM 1483 C C . VAL A 1 185 ? -2.866 -2.330 5.844 1.00 96.75 185 VAL A C 1
ATOM 1485 O O . VAL A 1 185 ? -3.288 -1.912 4.769 1.00 96.75 185 VAL A O 1
ATOM 1488 N N . GLY A 1 186 ? -3.501 -2.125 7.001 1.00 96.12 186 GLY A N 1
ATOM 1489 C CA . GLY A 1 186 ? -4.792 -1.444 7.101 1.00 96.12 186 GLY A CA 1
ATOM 1490 C C . GLY A 1 186 ? -4.702 0.057 6.820 1.00 96.12 186 GLY A C 1
ATOM 1491 O O . GLY A 1 186 ? -5.468 0.588 6.015 1.00 96.12 186 GLY A O 1
ATOM 1492 N N . LEU A 1 187 ? -3.734 0.744 7.435 1.00 97.62 187 LEU A N 1
ATOM 1493 C CA . LEU A 1 187 ? -3.694 2.209 7.436 1.00 97.62 187 LEU A CA 1
ATOM 1494 C C . LEU A 1 187 ? -2.849 2.820 6.320 1.00 97.62 187 LEU A C 1
ATOM 1496 O O . LEU A 1 187 ? -3.171 3.919 5.893 1.00 97.62 187 LEU A O 1
ATOM 1500 N N . LEU A 1 188 ? -1.772 2.171 5.869 1.00 97.50 188 LEU A N 1
ATOM 1501 C CA . LEU A 1 188 ? -0.745 2.854 5.067 1.00 97.50 188 LEU A CA 1
ATOM 1502 C C . LEU A 1 188 ? -0.562 2.312 3.653 1.00 97.50 188 LEU A C 1
ATOM 1504 O O . LEU A 1 188 ? 0.019 3.005 2.824 1.00 97.50 188 LEU A O 1
ATOM 1508 N N . THR A 1 189 ? -1.005 1.094 3.365 1.00 97.00 189 THR A N 1
ATOM 1509 C CA . THR A 1 189 ? -1.049 0.585 1.988 1.00 97.00 189 THR A CA 1
ATOM 1510 C C . THR A 1 189 ? -2.242 1.227 1.262 1.00 97.00 189 THR A C 1
ATOM 1512 O O . THR A 1 189 ? -3.290 1.327 1.903 1.00 97.00 189 THR A O 1
ATOM 1515 N N . PRO A 1 190 ? -2.110 1.704 0.006 1.00 95.38 190 PRO A N 1
ATOM 1516 C CA . PRO A 1 190 ? -3.186 2.404 -0.698 1.00 95.38 190 PRO A CA 1
ATOM 1517 C C . PRO A 1 190 ? -4.483 1.602 -0.691 1.00 95.38 190 PRO A C 1
ATOM 1519 O O . PRO A 1 190 ? -4.484 0.394 -1.012 1.00 95.38 190 PRO A O 1
#